Protein AF-A0AA38M7T1-F1 (afdb_monomer_lite)

Secondary structure (DSSP, 8-state):
-PPPPGGG------S----GGGG-------TT----HHHHHHHHHHTTGGGS---B---HHHHHHHTTB--TTSSS--SSB---HHHHHHTT-----TT-TT--PPBPBHHHHHHHHHHHHHTTT-TTSGGGGTTB-S--SS---TT-BHHHHB---HHHHHHHHHHHHIIIIIHHHH-HHHHHHHHHHTT---B-BTBSB--HHHHHHHHHTGGGGGGS--SS-HHHHHHHHHHHHHHHHHHHHHSSSSBPPTTHHHHHHHHHHHHHTT-----HHHHHHHHTHHHHHHHTTTB-GGGG-THHHHHHHHHHHHHHTTT--S-TTSTTHHHHHHHHHHHHHHTT-

Structure (mmCIF, N/CA/C/O backbone):
data_AF-A0AA38M7T1-F1
#
_entry.id   AF-A0AA38M7T1-F1
#
loop_
_atom_site.group_PDB
_atom_site.id
_atom_site.type_symbol
_atom_site.label_atom_id
_atom_site.label_alt_id
_atom_site.label_comp_id
_atom_site.label_asym_id
_atom_site.label_entity_id
_atom_site.label_seq_id
_atom_site.pdbx_PDB_ins_code
_atom_site.Cartn_x
_atom_site.Cartn_y
_atom_site.Cartn_z
_atom_site.occupancy
_atom_site.B_iso_or_equiv
_atom_site.auth_seq_id
_atom_site.auth_comp_id
_atom_site.auth_asym_id
_atom_site.auth_atom_id
_atom_site.pdbx_PDB_model_num
ATOM 1 N N . MET A 1 1 ? 20.892 -45.002 -8.079 1.00 33.97 1 MET A N 1
ATOM 2 C CA . MET A 1 1 ? 20.458 -43.626 -8.412 1.00 33.97 1 MET A CA 1
ATOM 3 C C . MET A 1 1 ? 21.694 -42.725 -8.387 1.00 33.97 1 MET A C 1
ATOM 5 O O . MET A 1 1 ? 22.317 -42.612 -7.337 1.00 33.97 1 MET A O 1
ATOM 9 N N . LYS A 1 2 ? 22.153 -42.220 -9.543 1.00 25.48 2 LYS A N 1
ATOM 10 C CA . LYS A 1 2 ? 23.378 -41.397 -9.665 1.00 25.48 2 LYS A CA 1
ATOM 11 C C . LYS A 1 2 ? 23.170 -40.044 -8.962 1.00 25.48 2 LYS A C 1
ATOM 13 O O . LYS A 1 2 ? 22.171 -39.384 -9.218 1.00 25.48 2 LYS A O 1
ATOM 18 N N . ARG A 1 3 ? 24.106 -39.635 -8.095 1.00 29.66 3 ARG A N 1
ATOM 19 C CA . ARG A 1 3 ? 24.184 -38.269 -7.537 1.00 29.66 3 ARG A CA 1
ATOM 20 C C . ARG A 1 3 ? 24.532 -37.285 -8.662 1.00 29.66 3 ARG A C 1
ATOM 22 O O . ARG A 1 3 ? 25.563 -37.481 -9.304 1.00 29.66 3 ARG A O 1
ATOM 29 N N . CYS A 1 4 ? 23.725 -36.239 -8.857 1.00 29.00 4 CYS A N 1
ATOM 30 C CA . CYS A 1 4 ? 24.105 -35.083 -9.679 1.00 29.00 4 CYS A CA 1
ATOM 31 C C . CYS A 1 4 ? 25.385 -34.444 -9.129 1.00 29.00 4 CYS A C 1
ATOM 33 O O . CYS A 1 4 ? 25.550 -34.299 -7.912 1.00 29.00 4 CYS A O 1
ATOM 35 N N . LYS A 1 5 ? 26.308 -34.096 -10.028 1.00 29.67 5 LYS A N 1
ATOM 36 C CA . LYS A 1 5 ? 27.545 -33.387 -9.683 1.00 29.67 5 LYS A CA 1
ATOM 37 C C . LYS A 1 5 ? 27.244 -31.890 -9.579 1.00 29.67 5 LYS A C 1
ATOM 39 O O . LYS A 1 5 ? 26.451 -31.360 -10.344 1.00 29.67 5 LYS A O 1
ATOM 44 N N . TYR A 1 6 ? 27.925 -31.196 -8.664 1.00 35.62 6 TYR A N 1
ATOM 45 C CA . TYR A 1 6 ? 27.793 -29.748 -8.414 1.00 35.62 6 TYR A CA 1
ATOM 46 C C . TYR A 1 6 ? 28.009 -28.847 -9.650 1.00 35.62 6 TYR A C 1
ATOM 48 O O . TYR A 1 6 ? 27.700 -27.662 -9.596 1.00 35.62 6 TYR A O 1
ATOM 56 N N . SER A 1 7 ? 28.509 -29.397 -10.759 1.00 31.62 7 SER A N 1
ATOM 57 C CA . SER A 1 7 ? 28.655 -28.734 -12.058 1.00 31.62 7 SER A CA 1
ATOM 58 C C . SER A 1 7 ? 27.351 -28.599 -12.863 1.00 31.62 7 SER A C 1
ATOM 60 O O . SER A 1 7 ? 27.390 -28.012 -13.936 1.00 31.62 7 SER A O 1
ATOM 62 N N . GLU A 1 8 ? 26.219 -29.137 -12.390 1.00 31.88 8 GLU A N 1
ATOM 63 C CA . GLU A 1 8 ? 24.972 -29.259 -13.178 1.00 31.88 8 GLU A CA 1
ATOM 64 C C . GLU A 1 8 ? 23.805 -28.353 -12.721 1.00 31.88 8 GLU A C 1
ATOM 66 O O . GLU A 1 8 ? 22.713 -28.462 -13.264 1.00 31.88 8 GLU A O 1
ATOM 71 N N . GLY A 1 9 ? 24.025 -27.409 -11.794 1.00 31.47 9 GLY A N 1
ATOM 72 C CA . GLY A 1 9 ? 23.025 -26.390 -11.423 1.00 31.47 9 GLY A CA 1
ATOM 73 C C . GLY A 1 9 ? 21.824 -26.894 -10.598 1.00 31.47 9 GLY A C 1
ATOM 74 O O . GLY A 1 9 ? 21.539 -28.084 -10.554 1.00 31.47 9 GLY A O 1
ATOM 75 N N . GLY A 1 10 ? 21.156 -25.958 -9.904 1.00 32.53 10 GLY A N 1
ATOM 76 C CA . GLY A 1 10 ? 19.822 -26.103 -9.293 1.00 32.53 10 GLY A CA 1
ATOM 77 C C . GLY A 1 10 ? 19.638 -27.213 -8.247 1.00 32.53 10 GLY A C 1
ATOM 78 O O . GLY A 1 10 ? 19.440 -28.376 -8.587 1.00 32.53 10 GLY A O 1
ATOM 79 N N . ARG A 1 11 ? 19.596 -26.874 -6.950 1.00 39.12 11 ARG A N 1
ATOM 80 C CA . ARG A 1 11 ? 19.127 -27.816 -5.918 1.00 39.12 11 ARG A CA 1
ATOM 81 C C . ARG A 1 11 ? 17.601 -27.752 -5.846 1.00 39.12 11 ARG A C 1
ATOM 83 O O . ARG A 1 11 ? 17.090 -27.005 -5.025 1.00 39.12 11 ARG A O 1
ATOM 90 N N . ALA A 1 12 ? 16.913 -28.597 -6.616 1.00 39.97 12 ALA A N 1
ATOM 91 C CA . ALA A 1 12 ? 15.469 -28.788 -6.470 1.00 39.97 12 ALA A CA 1
ATOM 92 C C . ALA A 1 12 ? 15.124 -29.052 -4.993 1.00 39.97 12 ALA A C 1
ATOM 94 O O . ALA A 1 12 ? 15.539 -30.061 -4.403 1.00 39.97 12 ALA A O 1
ATOM 95 N N . GLY A 1 13 ? 14.426 -28.099 -4.378 1.00 43.53 13 GLY A N 1
ATOM 96 C CA . GLY A 1 13 ? 13.981 -28.188 -2.992 1.00 43.53 13 GLY A CA 1
ATOM 97 C C . GLY A 1 13 ? 13.093 -29.414 -2.747 1.00 43.53 13 GLY A C 1
ATOM 98 O O . GLY A 1 13 ? 12.511 -29.997 -3.662 1.00 43.53 13 GLY A O 1
ATOM 99 N N . LYS A 1 14 ? 12.984 -29.835 -1.479 1.00 45.00 14 LYS A N 1
ATOM 100 C CA . LYS A 1 14 ? 12.067 -30.910 -1.056 1.00 45.00 14 LYS A CA 1
ATOM 101 C C . LYS A 1 14 ? 10.656 -30.626 -1.591 1.00 45.00 14 LYS A C 1
ATOM 103 O O . LYS A 1 14 ? 10.164 -29.522 -1.385 1.00 45.00 14 LYS A O 1
ATOM 108 N N . GLN A 1 15 ? 10.013 -31.633 -2.194 1.00 44.69 15 GLN A N 1
ATOM 109 C CA . GLN A 1 15 ? 8.594 -31.626 -2.584 1.00 44.69 15 GLN A CA 1
ATOM 110 C C . GLN A 1 15 ? 7.737 -31.010 -1.465 1.00 44.69 15 GLN A C 1
ATOM 112 O O . GLN A 1 15 ? 7.474 -31.641 -0.443 1.00 44.69 15 GLN A O 1
ATOM 117 N N . GLY A 1 16 ? 7.348 -29.751 -1.629 1.00 44.56 16 GLY A N 1
ATOM 118 C CA . GLY A 1 16 ? 6.673 -28.959 -0.611 1.00 44.56 16 GLY A CA 1
ATOM 119 C C . GLY A 1 16 ? 5.809 -27.902 -1.279 1.00 44.56 16 GLY A C 1
ATOM 120 O O . GLY A 1 16 ? 6.109 -27.460 -2.385 1.00 44.56 16 GLY A O 1
ATOM 121 N N . LYS A 1 17 ? 4.690 -27.546 -0.636 1.00 41.84 17 LYS A N 1
ATOM 122 C CA . LYS A 1 17 ? 3.728 -26.551 -1.131 1.00 41.84 17 LYS A CA 1
ATOM 123 C C . LYS A 1 17 ? 4.456 -25.268 -1.546 1.00 41.84 17 LYS A C 1
ATOM 125 O O . LYS A 1 17 ? 4.836 -24.483 -0.683 1.00 41.84 17 LYS A O 1
ATOM 130 N N . LEU A 1 18 ? 4.575 -25.042 -2.854 1.00 50.19 18 LEU A N 1
ATOM 131 C CA . LEU A 1 18 ? 5.095 -23.808 -3.438 1.00 50.19 18 LEU A CA 1
ATOM 132 C C . LEU A 1 18 ? 4.254 -22.633 -2.912 1.00 50.19 18 LEU A C 1
ATOM 134 O O . LEU A 1 18 ? 3.155 -22.404 -3.418 1.00 50.19 18 LEU A O 1
ATOM 138 N N . SER A 1 19 ? 4.719 -21.915 -1.894 1.00 52.84 19 SER A N 1
ATOM 139 C CA . SER A 1 19 ? 4.027 -20.755 -1.317 1.00 52.84 19 SER A CA 1
ATOM 140 C C . SER A 1 19 ? 5.036 -19.719 -0.817 1.00 52.84 19 SER A C 1
ATOM 142 O O . SER A 1 19 ? 6.123 -20.067 -0.355 1.00 52.84 19 SER A O 1
ATOM 144 N N . GLY A 1 20 ? 4.692 -18.433 -0.940 1.00 60.12 20 GLY A N 1
ATOM 145 C CA . GLY A 1 20 ? 5.534 -17.323 -0.484 1.00 60.12 20 GLY A CA 1
ATOM 146 C C . GLY A 1 20 ? 6.891 -17.247 -1.195 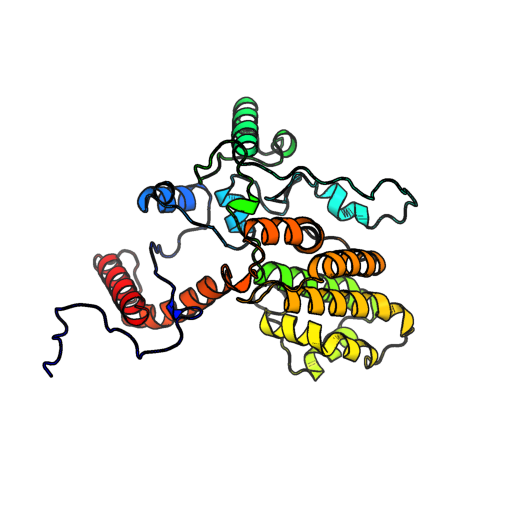1.00 60.12 20 GLY A C 1
ATOM 147 O O . GLY A 1 20 ? 6.957 -17.244 -2.422 1.00 60.12 20 GLY A O 1
ATOM 148 N N . VAL A 1 21 ? 7.976 -17.185 -0.413 1.00 57.41 21 VAL A N 1
ATOM 149 C CA . VAL A 1 21 ? 9.358 -16.986 -0.905 1.00 57.41 21 VAL A CA 1
ATOM 150 C C . VAL A 1 21 ? 9.823 -18.114 -1.830 1.00 57.41 21 VAL A C 1
ATOM 152 O O . VAL A 1 21 ? 10.596 -17.874 -2.749 1.00 57.41 21 VAL A O 1
ATOM 155 N N . GLN A 1 22 ? 9.265 -19.319 -1.676 1.00 59.69 22 GLN A N 1
ATOM 156 C CA . GLN A 1 22 ? 9.550 -20.502 -2.505 1.00 59.69 22 GLN A CA 1
ATOM 157 C C . GLN A 1 22 ? 9.039 -20.401 -3.955 1.00 59.69 22 GLN A C 1
ATOM 159 O O . GLN A 1 22 ? 9.046 -21.390 -4.676 1.00 59.69 22 GLN A O 1
ATOM 164 N N . ARG A 1 23 ? 8.546 -19.230 -4.379 1.00 66.69 23 ARG A N 1
ATOM 165 C CA . ARG A 1 23 ? 8.199 -18.910 -5.773 1.00 66.69 23 ARG A CA 1
ATOM 166 C C . ARG A 1 23 ? 8.871 -17.629 -6.281 1.00 66.69 23 ARG A C 1
ATOM 168 O O . ARG A 1 23 ? 8.506 -17.136 -7.344 1.00 66.69 23 ARG A O 1
ATOM 175 N N . VAL A 1 24 ? 9.790 -17.043 -5.513 1.00 76.25 24 VAL A N 1
ATOM 176 C CA . VAL A 1 24 ? 10.410 -15.763 -5.864 1.00 76.25 24 VAL A CA 1
ATOM 177 C C . VAL A 1 24 ? 11.697 -16.014 -6.637 1.00 76.25 24 VAL A C 1
ATOM 179 O O . VAL A 1 24 ? 12.610 -16.675 -6.151 1.00 76.25 24 VAL A O 1
ATOM 182 N N . LEU A 1 25 ? 11.778 -15.428 -7.829 1.00 83.62 25 LEU A N 1
ATOM 183 C CA . LEU A 1 25 ? 12.996 -15.365 -8.628 1.00 83.62 25 LEU A CA 1
ATOM 184 C C . LEU A 1 25 ? 13.502 -13.929 -8.663 1.00 83.62 25 LEU A C 1
ATOM 186 O O . LEU A 1 25 ? 12.739 -12.994 -8.907 1.00 83.62 25 LEU A O 1
ATOM 190 N N . ILE A 1 26 ? 14.801 -13.757 -8.432 1.00 88.00 26 ILE A N 1
ATOM 191 C CA . ILE A 1 26 ? 15.447 -12.452 -8.554 1.00 88.00 26 ILE A CA 1
ATOM 192 C C . ILE A 1 26 ? 15.808 -12.251 -10.025 1.00 88.00 26 ILE A C 1
ATOM 194 O O . ILE A 1 26 ? 16.727 -12.887 -10.533 1.00 88.00 26 ILE A O 1
ATOM 198 N N . LEU A 1 27 ? 15.086 -11.359 -10.705 1.00 87.06 27 LEU A N 1
ATOM 199 C CA . LEU A 1 27 ? 15.371 -10.997 -12.100 1.00 87.06 27 LEU A CA 1
ATOM 200 C C . LEU A 1 27 ? 16.498 -9.965 -12.214 1.00 87.06 27 LEU A C 1
ATOM 202 O O . LEU A 1 27 ? 17.260 -9.971 -13.176 1.00 87.06 27 LEU A O 1
ATOM 206 N N . CYS A 1 28 ? 16.597 -9.064 -11.237 1.00 88.38 28 CYS A N 1
ATOM 207 C CA . CYS A 1 28 ? 17.602 -8.014 -11.198 1.00 88.38 28 CYS A CA 1
ATOM 208 C C . CYS A 1 28 ? 17.874 -7.602 -9.751 1.00 88.38 28 CYS A C 1
ATOM 210 O O . CYS A 1 28 ? 16.968 -7.601 -8.916 1.00 88.38 28 CYS A O 1
ATOM 212 N N . ILE A 1 29 ? 19.121 -7.239 -9.464 1.00 88.25 29 ILE A N 1
ATOM 213 C CA . ILE A 1 29 ? 19.535 -6.678 -8.184 1.00 88.25 29 ILE A CA 1
ATOM 214 C C . ILE A 1 29 ? 20.669 -5.685 -8.409 1.00 88.25 29 ILE A C 1
ATOM 216 O O . ILE A 1 29 ? 21.617 -5.975 -9.138 1.00 88.25 29 ILE A O 1
ATOM 220 N N . VAL A 1 30 ? 20.579 -4.524 -7.761 1.00 86.69 30 VAL A N 1
ATOM 221 C CA . VAL A 1 30 ? 21.652 -3.526 -7.753 1.00 86.69 30 VAL A CA 1
ATOM 222 C C . VAL A 1 30 ? 21.824 -2.995 -6.331 1.00 86.69 30 VAL A C 1
ATOM 224 O O . VAL A 1 30 ? 20.833 -2.583 -5.723 1.00 86.69 30 VAL A O 1
ATOM 227 N N . PRO A 1 31 ? 23.042 -3.034 -5.767 1.00 82.12 31 PRO A N 1
ATOM 228 C CA . PRO A 1 31 ? 23.294 -2.539 -4.420 1.00 82.12 31 PRO A CA 1
ATOM 229 C C . PRO A 1 31 ? 23.310 -1.010 -4.386 1.00 82.12 31 PRO A C 1
ATOM 231 O O . PRO A 1 31 ? 23.762 -0.367 -5.330 1.00 82.12 31 PRO A O 1
ATOM 234 N N . ASP A 1 32 ? 22.858 -0.441 -3.269 1.00 81.69 32 ASP A N 1
ATOM 235 C CA . ASP A 1 32 ? 23.093 0.959 -2.887 1.00 81.69 32 ASP A CA 1
ATOM 236 C C . ASP A 1 32 ? 22.642 2.021 -3.913 1.00 81.69 32 ASP A C 1
ATOM 238 O O . ASP A 1 32 ? 23.108 3.161 -3.906 1.00 81.69 32 ASP A O 1
ATOM 242 N N . ILE A 1 33 ? 21.676 1.677 -4.771 1.00 86.81 33 ILE A N 1
ATOM 243 C CA . ILE A 1 33 ? 21.046 2.607 -5.708 1.00 86.81 33 ILE A CA 1
ATOM 244 C C . ILE A 1 33 ? 19.753 3.164 -5.117 1.00 86.81 33 ILE A C 1
ATOM 246 O O . ILE A 1 33 ? 18.896 2.449 -4.600 1.00 86.81 33 ILE A O 1
ATOM 250 N N . LYS A 1 34 ? 19.589 4.483 -5.236 1.00 90.25 34 LYS A N 1
ATOM 251 C CA . LYS A 1 34 ? 18.365 5.174 -4.836 1.00 90.25 34 LYS A CA 1
ATOM 252 C C . LYS A 1 34 ? 17.188 4.734 -5.707 1.00 90.25 34 LYS A C 1
ATOM 254 O O . LYS A 1 34 ? 17.258 4.811 -6.930 1.00 90.25 34 LYS A O 1
ATOM 259 N N . GLU A 1 35 ? 16.064 4.422 -5.075 1.00 91.94 35 GLU A N 1
ATOM 260 C CA . GLU A 1 35 ? 14.778 4.256 -5.759 1.00 91.94 35 GLU A CA 1
ATOM 261 C C . GLU A 1 35 ? 14.319 5.594 -6.366 1.00 91.94 35 GLU A C 1
ATOM 263 O O . GLU A 1 35 ? 13.838 6.493 -5.664 1.00 91.94 35 GLU A O 1
ATOM 268 N N . SER A 1 36 ? 14.505 5.736 -7.676 1.00 95.44 36 SER A N 1
ATOM 269 C CA . SER A 1 36 ? 14.084 6.877 -8.490 1.00 95.44 36 SER A CA 1
ATOM 270 C C . SER A 1 36 ? 13.446 6.381 -9.786 1.00 95.44 36 SER A C 1
ATOM 272 O O . SER A 1 36 ? 13.630 5.226 -10.167 1.00 95.44 36 SER A O 1
ATOM 274 N N . TYR A 1 37 ? 12.710 7.262 -10.467 1.00 97.06 37 TYR A N 1
ATOM 275 C CA . TYR A 1 37 ? 12.117 6.952 -11.767 1.00 97.06 37 TYR A CA 1
ATOM 276 C C . TYR A 1 37 ? 13.179 6.491 -12.774 1.00 97.06 37 TYR A C 1
ATOM 278 O O . TYR A 1 37 ? 13.037 5.418 -13.349 1.00 97.06 37 TYR A O 1
ATOM 286 N N . ASP A 1 38 ? 14.267 7.254 -12.924 1.00 96.94 38 ASP A N 1
ATOM 287 C CA . ASP A 1 38 ? 15.313 6.966 -13.912 1.00 96.94 38 ASP A CA 1
ATOM 288 C C . ASP A 1 38 ? 16.000 5.622 -13.644 1.00 96.94 38 ASP A C 1
ATOM 290 O O . ASP A 1 38 ? 16.216 4.839 -14.567 1.00 96.94 38 ASP A O 1
ATOM 294 N N . ASN A 1 39 ? 16.278 5.316 -12.372 1.00 96.06 39 ASN A N 1
ATOM 295 C CA . ASN A 1 39 ? 16.911 4.055 -11.995 1.00 96.06 39 ASN A CA 1
ATOM 296 C C . ASN A 1 39 ? 15.963 2.873 -12.213 1.00 96.06 39 ASN A C 1
ATOM 298 O O . ASN A 1 39 ? 16.367 1.877 -12.803 1.00 96.06 39 ASN A O 1
ATOM 302 N N . LEU A 1 40 ? 14.697 2.978 -11.793 1.00 95.69 40 LEU A N 1
ATOM 303 C CA . LEU A 1 40 ? 13.710 1.920 -12.031 1.00 95.69 40 LEU A CA 1
ATOM 304 C C . LEU A 1 40 ? 13.487 1.693 -13.528 1.00 95.69 40 LEU A C 1
ATOM 306 O O . LEU A 1 40 ? 13.446 0.545 -13.962 1.00 95.69 40 LEU A O 1
ATOM 310 N N . LYS A 1 41 ? 13.405 2.772 -14.316 1.00 96.94 41 LYS A N 1
ATOM 311 C CA . LYS A 1 41 ? 13.264 2.689 -15.770 1.00 96.94 41 LYS A CA 1
ATOM 312 C C . LYS A 1 41 ? 14.452 1.966 -16.391 1.00 96.94 41 LYS A C 1
ATOM 314 O O . LYS A 1 41 ? 14.241 1.020 -17.138 1.00 96.94 41 LYS A O 1
ATOM 319 N N . LEU A 1 42 ? 15.676 2.349 -16.032 1.00 95.94 42 LEU A N 1
ATOM 320 C CA . LEU A 1 42 ? 16.880 1.686 -16.526 1.00 95.94 42 LEU A CA 1
ATOM 321 C C . LEU A 1 42 ? 16.872 0.182 -16.209 1.00 95.94 42 LEU A C 1
ATOM 323 O O . LEU A 1 42 ? 17.131 -0.628 -17.094 1.00 95.94 42 LEU A O 1
ATOM 327 N N . LEU A 1 43 ? 16.538 -0.208 -14.974 1.00 94.38 43 LEU A N 1
ATOM 328 C CA . LEU A 1 43 ? 16.489 -1.624 -14.592 1.00 94.38 43 LEU A CA 1
ATOM 329 C C . LEU A 1 43 ? 15.409 -2.397 -15.355 1.00 94.38 43 LEU A C 1
ATOM 331 O O . LEU A 1 43 ? 15.661 -3.513 -15.807 1.00 94.38 43 LEU A O 1
ATOM 335 N N . PHE A 1 44 ? 14.224 -1.811 -15.517 1.00 95.06 44 PHE A N 1
ATOM 336 C CA . PHE A 1 44 ? 13.104 -2.434 -16.222 1.00 95.06 44 PHE A CA 1
ATOM 337 C C . PHE A 1 44 ? 13.328 -2.536 -17.733 1.00 95.06 44 PHE A C 1
ATOM 339 O O . PHE A 1 44 ? 12.957 -3.550 -18.330 1.00 95.06 44 PHE A O 1
ATOM 346 N N . ASP A 1 45 ? 14.003 -1.553 -18.330 1.00 95.12 45 ASP A N 1
ATOM 347 C CA . ASP A 1 45 ? 14.433 -1.591 -19.728 1.00 95.12 45 ASP A CA 1
ATOM 348 C C . ASP A 1 45 ? 15.492 -2.692 -19.943 1.00 95.12 45 ASP A C 1
ATOM 350 O O . ASP A 1 45 ? 15.392 -3.467 -20.896 1.00 95.12 45 ASP A O 1
ATOM 354 N N . LEU A 1 46 ? 16.469 -2.823 -19.031 1.00 94.25 46 LEU A N 1
ATOM 355 C CA . LEU A 1 46 ? 17.526 -3.843 -19.107 1.00 94.25 46 LEU A CA 1
ATOM 356 C C . LEU A 1 46 ? 16.980 -5.274 -19.033 1.00 94.25 46 LEU A C 1
ATOM 358 O O . LEU A 1 46 ? 17.423 -6.134 -19.794 1.00 94.25 46 LEU A O 1
ATOM 362 N N . ILE A 1 47 ? 16.005 -5.535 -18.154 1.00 93.25 47 ILE A N 1
ATOM 363 C CA . ILE A 1 47 ? 15.334 -6.848 -18.080 1.00 93.25 47 ILE A CA 1
ATOM 364 C C . ILE A 1 47 ? 14.245 -7.026 -19.145 1.00 93.25 47 ILE A C 1
ATOM 366 O O . ILE A 1 47 ? 13.644 -8.094 -19.224 1.00 93.25 47 ILE A O 1
ATOM 370 N N . GLN A 1 48 ? 13.976 -5.991 -19.949 1.00 94.88 48 GLN A N 1
ATOM 371 C CA . GLN A 1 48 ? 12.944 -5.973 -20.984 1.00 94.88 48 GLN A CA 1
ATOM 372 C C . GLN A 1 48 ? 11.559 -6.358 -20.442 1.00 94.88 48 GLN A C 1
ATOM 374 O O . GLN A 1 48 ? 10.836 -7.139 -21.062 1.00 94.88 48 GLN A O 1
ATOM 379 N N . ILE A 1 49 ? 11.177 -5.808 -19.281 1.00 93.75 49 ILE A N 1
ATOM 380 C CA . ILE A 1 49 ? 9.967 -6.232 -18.556 1.00 93.75 49 ILE A CA 1
ATOM 381 C C . ILE A 1 49 ? 8.687 -6.075 -19.393 1.00 93.75 49 ILE A C 1
ATOM 383 O O . ILE A 1 49 ? 7.781 -6.896 -19.295 1.00 93.75 49 ILE A O 1
ATOM 387 N N . ASN A 1 50 ? 8.637 -5.071 -20.276 1.00 95.12 50 ASN A N 1
ATOM 388 C CA . ASN A 1 50 ? 7.495 -4.806 -21.158 1.00 95.12 50 ASN A CA 1
ATOM 389 C C . ASN A 1 50 ? 7.291 -5.885 -22.242 1.00 95.12 50 ASN A C 1
ATOM 391 O O . ASN A 1 50 ? 6.265 -5.892 -22.912 1.00 95.12 50 ASN A O 1
ATOM 395 N N . LYS A 1 51 ? 8.231 -6.828 -22.415 1.00 95.06 51 LYS A N 1
ATOM 396 C CA . LYS A 1 51 ? 8.082 -7.963 -23.345 1.00 95.06 51 LYS A CA 1
ATOM 397 C C . LYS A 1 51 ? 7.344 -9.159 -22.750 1.00 95.06 51 LYS A C 1
ATOM 399 O O . LYS A 1 51 ? 7.082 -10.122 -23.468 1.00 95.06 51 LYS A O 1
ATOM 404 N N . ILE A 1 52 ? 7.036 -9.132 -21.455 1.00 91.81 52 ILE A N 1
ATOM 405 C CA . ILE A 1 52 ? 6.306 -10.202 -20.776 1.00 91.81 52 ILE A CA 1
ATOM 406 C C . ILE A 1 52 ? 5.003 -9.669 -20.185 1.00 91.81 52 ILE A C 1
ATOM 408 O O . ILE A 1 52 ? 4.899 -8.503 -19.814 1.00 91.81 52 ILE A O 1
ATOM 412 N N . SER A 1 53 ? 3.996 -10.536 -20.077 1.00 91.69 53 SER A N 1
ATOM 413 C CA . SER A 1 53 ? 2.756 -10.205 -19.373 1.00 91.69 53 SER A CA 1
ATOM 414 C C . SER A 1 53 ? 2.920 -10.477 -17.881 1.00 91.69 53 SER A C 1
ATOM 416 O O . SER A 1 53 ? 3.336 -11.562 -17.477 1.00 91.69 53 SER A O 1
ATOM 418 N N . PHE A 1 54 ? 2.608 -9.480 -17.057 1.00 92.31 54 PHE A N 1
ATOM 419 C CA . PHE A 1 54 ? 2.726 -9.560 -15.604 1.00 92.31 54 PHE A CA 1
ATOM 420 C C . PHE A 1 54 ? 1.789 -8.568 -14.919 1.00 92.31 54 PHE A C 1
ATOM 422 O O . PHE A 1 54 ? 1.375 -7.564 -15.506 1.00 92.31 54 PHE A O 1
ATOM 429 N N . ARG A 1 55 ? 1.520 -8.834 -13.640 1.00 93.00 55 ARG A N 1
ATOM 430 C CA . ARG A 1 55 ? 0.948 -7.875 -12.692 1.00 93.00 55 ARG A CA 1
ATOM 431 C C . ARG A 1 55 ? 2.062 -7.368 -11.784 1.00 93.00 55 ARG A C 1
ATOM 433 O O . ARG A 1 55 ? 2.956 -8.129 -11.419 1.00 93.00 55 ARG A O 1
ATOM 440 N N . PHE A 1 56 ? 2.012 -6.090 -11.443 1.00 95.19 56 PHE A N 1
ATOM 441 C CA . PHE A 1 56 ? 3.008 -5.432 -10.611 1.00 95.19 56 PHE A CA 1
ATOM 442 C C . PHE A 1 56 ? 2.446 -5.184 -9.215 1.00 95.19 56 PHE A C 1
ATOM 444 O O . PHE A 1 56 ? 1.333 -4.688 -9.088 1.00 95.19 56 PHE A O 1
ATOM 451 N N . VAL A 1 57 ? 3.214 -5.482 -8.173 1.00 93.56 57 VAL A N 1
ATOM 452 C CA . VAL A 1 57 ? 2.892 -5.083 -6.801 1.00 93.56 57 VAL A CA 1
ATOM 453 C C . VAL A 1 57 ? 4.155 -4.550 -6.142 1.00 93.56 57 VAL A C 1
ATOM 455 O O . VAL A 1 57 ? 5.224 -5.153 -6.234 1.00 93.56 57 VAL A O 1
ATOM 458 N N . ALA A 1 58 ? 4.037 -3.395 -5.502 1.00 93.75 58 ALA A N 1
ATOM 459 C CA . ALA A 1 58 ? 5.087 -2.780 -4.708 1.00 93.75 58 ALA A CA 1
ATOM 460 C C . ALA A 1 58 ? 4.449 -1.792 -3.730 1.00 93.75 58 ALA A C 1
ATOM 462 O O . ALA A 1 58 ? 3.256 -1.497 -3.824 1.00 93.75 58 ALA A O 1
ATOM 463 N N . ASP A 1 59 ? 5.238 -1.226 -2.819 1.00 92.69 59 ASP A N 1
ATOM 464 C CA . ASP A 1 59 ? 4.747 -0.126 -1.995 1.00 92.69 59 ASP A CA 1
ATOM 465 C C . ASP A 1 59 ? 4.257 1.071 -2.847 1.00 92.69 59 ASP A C 1
ATOM 467 O O . ASP A 1 59 ? 4.493 1.177 -4.059 1.00 92.69 59 ASP A O 1
ATOM 471 N N . LEU A 1 60 ? 3.553 2.010 -2.209 1.00 94.94 60 LEU A N 1
ATOM 472 C CA . LEU A 1 60 ? 2.976 3.159 -2.913 1.00 94.94 60 LEU A CA 1
ATOM 473 C C . LEU A 1 60 ? 4.027 4.089 -3.525 1.00 94.94 60 LEU A C 1
ATOM 475 O O . LEU A 1 60 ? 3.744 4.726 -4.534 1.00 94.94 60 LEU A O 1
ATOM 479 N N . LYS A 1 61 ? 5.228 4.187 -2.947 1.00 95.19 61 LYS A N 1
ATOM 480 C CA . LYS A 1 61 ? 6.282 5.046 -3.493 1.00 95.19 61 LYS A CA 1
ATOM 481 C C . LYS A 1 61 ? 6.748 4.487 -4.832 1.00 95.19 61 LYS A C 1
ATOM 483 O O . LYS A 1 61 ? 6.786 5.232 -5.809 1.00 95.19 61 LYS A O 1
ATOM 488 N N . VAL A 1 62 ? 7.064 3.196 -4.890 1.00 95.81 62 VAL A N 1
ATOM 489 C CA . VAL A 1 62 ? 7.470 2.535 -6.135 1.00 95.81 62 VAL A CA 1
ATOM 490 C C . VAL A 1 62 ? 6.318 2.536 -7.138 1.00 95.81 62 VAL A C 1
ATOM 492 O O . VAL A 1 62 ? 6.536 2.864 -8.300 1.00 95.81 62 VAL A O 1
ATOM 495 N N . THR A 1 63 ? 5.084 2.281 -6.692 1.00 96.94 63 THR A N 1
ATOM 496 C CA . THR A 1 63 ? 3.887 2.342 -7.551 1.00 96.94 63 THR A CA 1
ATOM 497 C C . THR A 1 63 ? 3.701 3.724 -8.188 1.00 96.94 63 THR A C 1
ATOM 499 O O . THR A 1 63 ? 3.408 3.818 -9.377 1.00 96.94 63 THR A O 1
ATOM 502 N N . LEU A 1 64 ? 3.911 4.815 -7.446 1.00 97.44 64 LEU A N 1
ATOM 503 C CA . LEU A 1 64 ? 3.853 6.170 -8.005 1.00 97.44 64 LEU A CA 1
ATOM 504 C C . LEU A 1 64 ? 4.983 6.417 -9.012 1.00 97.44 64 LEU A C 1
ATOM 506 O O . LEU A 1 64 ? 4.729 6.956 -10.087 1.00 97.44 64 LEU A O 1
ATOM 510 N N . LEU A 1 65 ? 6.209 5.978 -8.696 1.00 97.69 65 LEU A N 1
ATOM 511 C CA . LEU A 1 65 ? 7.360 6.128 -9.588 1.00 97.69 65 LEU A CA 1
ATOM 512 C C . LEU A 1 65 ? 7.142 5.408 -10.922 1.00 97.69 65 LEU A C 1
ATOM 514 O O . LEU A 1 65 ? 7.291 6.039 -11.962 1.00 97.69 65 LEU A O 1
ATOM 518 N N . VAL A 1 66 ? 6.752 4.130 -10.920 1.00 97.44 66 VAL A N 1
ATOM 519 C CA . VAL A 1 66 ? 6.592 3.357 -12.169 1.00 97.44 66 VAL A CA 1
ATOM 520 C C . VAL A 1 66 ? 5.468 3.881 -13.063 1.00 97.44 66 VAL A C 1
ATOM 522 O O . VAL A 1 66 ? 5.506 3.678 -14.273 1.00 97.44 66 VAL A O 1
ATOM 525 N N . ASN A 1 67 ? 4.500 4.597 -12.488 1.00 97.00 67 ASN A N 1
ATOM 526 C CA . ASN A 1 67 ? 3.416 5.244 -13.227 1.00 97.00 67 ASN A CA 1
ATOM 527 C C . ASN A 1 67 ? 3.691 6.729 -13.539 1.00 97.00 67 ASN A C 1
ATOM 529 O O . ASN A 1 67 ? 2.843 7.406 -14.109 1.00 97.00 67 ASN A O 1
ATOM 533 N N . GLY A 1 68 ? 4.879 7.240 -13.197 1.00 96.56 68 GLY A N 1
ATOM 534 C CA . GLY A 1 68 ? 5.325 8.586 -13.560 1.00 96.56 68 GLY A CA 1
ATOM 535 C C . GLY A 1 68 ? 4.749 9.726 -12.713 1.00 96.56 68 GLY A C 1
ATOM 536 O O . GLY A 1 68 ? 4.872 10.898 -13.085 1.00 96.56 68 GLY A O 1
ATOM 537 N N . PHE A 1 69 ? 4.156 9.414 -11.562 1.00 96.19 69 PHE A N 1
ATOM 538 C CA . PHE A 1 69 ? 3.546 10.387 -10.658 1.00 96.19 69 PHE A CA 1
ATOM 539 C C . PHE A 1 69 ? 4.550 10.982 -9.654 1.00 96.19 69 PHE A C 1
ATOM 541 O O . PHE A 1 69 ? 5.618 10.428 -9.376 1.00 96.19 69 PHE A O 1
ATOM 548 N N . GLN A 1 70 ? 4.201 12.135 -9.078 1.00 95.31 70 GLN A N 1
ATOM 549 C CA . GLN A 1 70 ? 4.886 12.704 -7.916 1.00 95.31 70 GLN A CA 1
ATOM 550 C C . GLN A 1 70 ? 4.638 11.863 -6.650 1.00 95.31 70 GLN A C 1
ATOM 552 O O . GLN A 1 70 ? 3.916 10.871 -6.644 1.00 95.31 70 GLN A O 1
ATOM 557 N N . THR A 1 71 ? 5.259 12.267 -5.543 1.00 94.25 71 THR A N 1
ATOM 558 C CA . THR A 1 71 ? 5.154 11.591 -4.246 1.00 94.25 71 THR A CA 1
ATOM 559 C C . THR A 1 71 ? 3.720 11.561 -3.706 1.00 94.25 71 THR A C 1
ATOM 561 O O . THR A 1 71 ? 2.873 12.373 -4.078 1.00 94.25 71 THR A O 1
ATOM 564 N N . ALA A 1 72 ? 3.472 10.692 -2.722 1.00 93.25 72 ALA A N 1
ATOM 565 C CA . ALA A 1 72 ? 2.184 10.577 -2.026 1.00 93.25 72 ALA A CA 1
ATOM 566 C C . ALA A 1 72 ? 1.766 11.840 -1.234 1.00 93.25 72 ALA A C 1
ATOM 568 O O . ALA A 1 72 ? 0.684 11.883 -0.658 1.00 93.25 72 ALA A O 1
ATOM 569 N N . SER A 1 73 ? 2.626 12.861 -1.177 1.00 92.31 73 SER A N 1
ATOM 570 C CA . SER A 1 73 ? 2.347 14.183 -0.602 1.00 92.31 73 SER A CA 1
ATOM 571 C C . SER A 1 73 ? 1.915 15.227 -1.640 1.00 92.31 73 SER A C 1
ATOM 573 O O . SER A 1 73 ? 1.683 16.381 -1.281 1.00 92.31 73 SER A O 1
ATOM 575 N N . SER A 1 74 ? 1.853 14.852 -2.919 1.00 94.38 74 SER A N 1
ATOM 576 C CA . SER A 1 74 ? 1.444 15.729 -4.015 1.00 94.38 74 SER A CA 1
ATOM 577 C C . SER A 1 74 ? -0.057 16.041 -3.988 1.00 94.38 74 SER A C 1
ATOM 579 O O . SER A 1 74 ? -0.813 15.482 -3.194 1.00 94.38 74 SER A O 1
ATOM 581 N N . THR A 1 75 ? -0.501 16.973 -4.839 1.00 94.88 75 THR A N 1
ATOM 582 C CA . THR A 1 75 ? -1.910 17.388 -4.888 1.00 94.88 75 THR A CA 1
ATOM 583 C C . THR A 1 75 ? -2.832 16.241 -5.278 1.00 94.88 75 THR A C 1
ATOM 585 O O . THR A 1 75 ? -3.901 16.149 -4.687 1.00 94.88 75 THR A O 1
ATOM 588 N N . TYR A 1 76 ? -2.414 15.373 -6.203 1.00 95.44 76 TYR A N 1
ATOM 589 C CA . TYR A 1 76 ? -3.163 14.194 -6.643 1.00 95.44 76 TYR A CA 1
ATOM 590 C C . TYR A 1 76 ? -2.340 12.931 -6.357 1.00 95.44 76 TYR A C 1
ATOM 592 O O . TYR A 1 76 ? -1.562 12.496 -7.203 1.00 95.44 76 TYR A O 1
ATOM 600 N N . PRO A 1 77 ? -2.431 12.371 -5.138 1.00 95.06 77 PRO A N 1
ATOM 601 C CA . PRO A 1 77 ? -1.474 11.377 -4.662 1.00 95.06 77 PRO A CA 1
ATOM 602 C C . PRO A 1 77 ? -1.893 9.928 -4.943 1.00 95.06 77 PRO A C 1
ATOM 604 O O . PRO A 1 77 ? -1.128 9.014 -4.640 1.00 95.06 77 PRO A O 1
ATOM 607 N N . CYS A 1 78 ? -3.114 9.687 -5.434 1.00 96.38 78 CYS A N 1
ATOM 608 C CA . CYS A 1 78 ? -3.595 8.335 -5.695 1.00 96.38 78 CYS A CA 1
ATOM 609 C C . CYS A 1 78 ? -3.136 7.860 -7.078 1.00 96.38 78 CYS A C 1
ATOM 611 O O . CYS A 1 78 ? -3.430 8.526 -8.064 1.00 96.38 78 CYS A O 1
ATOM 613 N N . PRO A 1 79 ? -2.471 6.696 -7.190 1.00 95.56 79 PRO A N 1
ATOM 614 C CA . PRO A 1 79 ? -2.088 6.170 -8.498 1.00 95.56 79 PRO A CA 1
ATOM 615 C C . PRO A 1 79 ? -3.290 5.634 -9.291 1.00 95.56 79 PRO A C 1
ATOM 617 O O . PRO A 1 79 ? -3.204 5.489 -10.506 1.00 95.56 79 PRO A O 1
ATOM 620 N N . TYR A 1 80 ? -4.402 5.328 -8.617 1.00 96.69 80 TYR A N 1
ATOM 621 C CA . TYR A 1 80 ? -5.547 4.634 -9.209 1.00 96.69 80 TYR A CA 1
ATOM 622 C C . TYR A 1 80 ? -6.679 5.564 -9.638 1.00 96.69 80 TYR A C 1
ATOM 624 O O . TYR A 1 80 ? -7.547 5.126 -10.383 1.00 96.69 80 TYR A O 1
ATOM 632 N N . CYS A 1 81 ? -6.692 6.820 -9.186 1.00 95.50 81 CYS A N 1
ATOM 633 C CA . CYS A 1 81 ? -7.721 7.795 -9.543 1.00 95.50 81 CYS A CA 1
ATOM 634 C C . CYS A 1 81 ? -7.242 9.237 -9.318 1.00 95.50 81 CYS A C 1
ATOM 636 O O . CYS A 1 81 ? -6.149 9.475 -8.810 1.00 95.50 81 CYS A O 1
ATOM 638 N N . TYR A 1 82 ? -8.101 10.210 -9.620 1.00 93.00 82 TYR A N 1
ATOM 639 C CA . TYR A 1 82 ? -7.777 11.640 -9.569 1.00 93.00 82 TYR A CA 1
ATOM 640 C C . TYR A 1 82 ? -8.221 12.358 -8.286 1.00 93.00 82 TYR A C 1
ATOM 642 O O . TYR A 1 82 ? -8.623 13.520 -8.330 1.00 93.00 82 TYR A O 1
ATOM 650 N N . VAL A 1 83 ? -8.178 11.688 -7.130 1.00 92.56 83 VAL A N 1
ATOM 651 C CA . VAL A 1 83 ? -8.511 12.333 -5.848 1.00 92.56 83 VAL A CA 1
ATOM 652 C C . VAL A 1 83 ? -7.483 13.376 -5.465 1.00 92.56 83 VAL A C 1
ATOM 654 O O . VAL A 1 83 ? -6.281 13.125 -5.545 1.00 92.56 83 VAL A O 1
ATOM 657 N N . SER A 1 84 ? -7.948 14.548 -5.030 1.00 92.62 84 SER A N 1
ATOM 658 C CA . SER A 1 84 ? -7.049 15.559 -4.498 1.00 92.62 84 SER A CA 1
ATOM 659 C C . SER A 1 84 ? -6.791 15.337 -3.003 1.00 92.62 84 SER A C 1
ATOM 661 O O . SER A 1 84 ? -7.661 14.891 -2.254 1.00 92.62 84 SER A O 1
ATOM 663 N N . MET A 1 85 ? -5.607 15.720 -2.521 1.00 90.50 85 MET A N 1
ATOM 664 C CA . MET A 1 85 ? -5.292 15.736 -1.086 1.00 90.50 85 MET A CA 1
ATOM 665 C C . MET A 1 85 ? -6.244 16.625 -0.281 1.00 90.50 85 MET A C 1
ATOM 667 O O . MET A 1 85 ? -6.448 16.383 0.910 1.00 90.50 85 MET A O 1
ATOM 671 N N . LYS A 1 86 ? -6.812 17.663 -0.908 1.00 89.44 86 LYS A N 1
ATOM 672 C CA . LYS A 1 86 ? -7.830 18.507 -0.280 1.00 89.44 86 LYS A CA 1
ATOM 673 C C . LYS A 1 86 ? -9.093 17.690 -0.022 1.00 89.44 86 LYS A C 1
ATOM 675 O O . LYS A 1 86 ? -9.588 17.713 1.101 1.00 89.44 86 LYS A O 1
ATOM 680 N N . ASP A 1 87 ? -9.546 16.929 -1.014 1.00 86.50 87 ASP A N 1
ATOM 681 C CA . ASP A 1 87 ? -10.770 16.134 -0.911 1.00 86.50 87 ASP A CA 1
ATOM 682 C C . ASP A 1 87 ? -10.625 15.040 0.147 1.00 86.50 87 ASP A C 1
ATOM 684 O O . ASP A 1 87 ? -11.477 14.947 1.030 1.00 86.50 87 ASP A O 1
ATOM 688 N N . LEU A 1 88 ? -9.491 14.322 0.148 1.00 85.50 88 LEU A N 1
ATOM 689 C CA . LEU A 1 88 ? -9.154 13.320 1.172 1.00 85.50 88 LEU A CA 1
ATOM 690 C C . LEU A 1 88 ? -9.235 13.888 2.596 1.00 85.50 88 LEU A C 1
ATOM 692 O O . LEU A 1 88 ? -9.802 13.277 3.499 1.00 85.50 88 LEU A O 1
ATOM 696 N N . ARG A 1 89 ? -8.706 15.097 2.804 1.00 79.81 89 ARG A N 1
ATOM 697 C CA . ARG A 1 89 ? -8.738 15.760 4.117 1.00 79.81 89 ARG A CA 1
ATOM 698 C C . ARG A 1 89 ? -10.118 16.323 4.464 1.00 79.81 89 ARG A C 1
ATOM 700 O O . ARG A 1 89 ? -10.459 16.391 5.642 1.00 79.81 89 ARG A O 1
ATOM 707 N N . SER A 1 90 ? -10.896 16.728 3.460 1.00 71.38 90 SER A N 1
ATOM 708 C CA . SER A 1 90 ? -12.191 17.397 3.631 1.00 71.38 90 SER A CA 1
ATOM 709 C C . SER A 1 90 ? -13.373 16.458 3.867 1.00 71.38 90 SER A C 1
ATOM 711 O O . SER A 1 90 ? -14.385 16.921 4.389 1.00 71.38 90 SER A O 1
ATOM 713 N N . GLN A 1 91 ? -13.253 15.155 3.574 1.00 60.69 91 GLN A N 1
ATOM 714 C CA . GLN A 1 91 ? -14.315 14.167 3.847 1.00 60.69 91 GLN A CA 1
ATOM 715 C C . GLN A 1 91 ? -14.677 14.024 5.346 1.00 60.69 91 GLN A C 1
ATOM 717 O O . GLN A 1 91 ? -15.611 13.300 5.678 1.00 60.69 91 GLN A O 1
ATOM 722 N N . ASN A 1 92 ? -13.994 14.751 6.242 1.00 51.88 92 ASN A N 1
ATOM 723 C CA . ASN A 1 92 ? -14.285 14.843 7.681 1.00 51.88 92 ASN A CA 1
ATOM 724 C C . ASN A 1 92 ? -15.112 16.078 8.068 1.00 51.88 92 ASN A C 1
ATOM 726 O O . ASN A 1 92 ? -15.438 16.258 9.239 1.00 51.88 92 ASN A O 1
ATOM 730 N N . SER A 1 93 ? -15.418 16.962 7.115 1.00 42.34 93 SER A N 1
ATOM 731 C CA . SER A 1 93 ? -16.245 18.139 7.380 1.00 42.34 93 SER A CA 1
ATOM 732 C C . SER A 1 93 ? -17.685 17.665 7.557 1.00 42.34 93 SER A C 1
ATOM 734 O O . SER A 1 93 ? -18.292 17.155 6.620 1.00 42.34 93 SER A O 1
ATOM 736 N N . THR A 1 94 ? -18.245 17.858 8.747 1.00 41.34 94 THR A N 1
ATOM 737 C CA . THR A 1 94 ? -19.641 17.606 9.157 1.00 41.34 94 THR A CA 1
ATOM 738 C C . THR A 1 94 ? -20.693 18.415 8.381 1.00 41.34 94 THR A C 1
ATOM 740 O O . THR A 1 94 ? -21.822 18.594 8.838 1.00 41.34 94 THR A O 1
ATOM 743 N N . SER A 1 95 ? -20.370 18.911 7.188 1.00 35.25 95 SER A N 1
ATOM 744 C CA . SER A 1 95 ? -21.351 19.471 6.275 1.00 35.25 95 SER A CA 1
ATOM 745 C C . SER A 1 95 ? -22.294 18.356 5.830 1.00 35.25 95 SER A C 1
ATOM 747 O O . SER A 1 95 ? -21.878 17.411 5.164 1.00 35.25 95 SER A O 1
ATOM 749 N N . ASN A 1 96 ? -23.568 18.512 6.201 1.00 34.53 96 ASN A N 1
ATOM 750 C CA . ASN A 1 96 ? -24.770 17.782 5.775 1.00 34.53 96 ASN A CA 1
ATOM 751 C C . ASN A 1 96 ? -24.998 17.765 4.246 1.00 34.53 96 ASN A C 1
ATOM 753 O O . ASN A 1 96 ? -26.137 17.698 3.779 1.00 34.53 96 ASN A O 1
ATOM 757 N N . ASP A 1 97 ? -23.940 17.842 3.448 1.00 35.19 97 ASP A N 1
ATOM 758 C CA . ASP A 1 97 ? -24.028 17.829 2.007 1.00 35.19 97 ASP A CA 1
ATOM 759 C C . ASP A 1 97 ? -24.250 16.385 1.548 1.00 35.19 97 ASP A C 1
ATOM 761 O O . ASP A 1 97 ? -23.335 15.570 1.405 1.00 35.19 97 ASP A O 1
ATOM 765 N N . LYS A 1 98 ? -25.531 16.058 1.359 1.00 34.34 98 LYS A N 1
ATOM 766 C CA . LYS A 1 98 ? -26.066 14.784 0.854 1.00 34.34 98 LYS A CA 1
ATOM 767 C C . LYS A 1 98 ? -25.602 14.452 -0.581 1.00 34.34 98 LYS A C 1
ATOM 769 O O . LYS A 1 98 ? -26.176 13.569 -1.212 1.00 34.34 98 LYS A O 1
ATOM 774 N N . SER A 1 99 ? -24.573 15.129 -1.090 1.00 32.56 99 SER A N 1
ATOM 775 C CA . SER A 1 99 ? -24.044 15.031 -2.449 1.00 32.56 99 SER A CA 1
ATOM 776 C C . SER A 1 99 ? -22.756 14.199 -2.581 1.00 32.56 99 SER A C 1
ATOM 778 O O . SER A 1 99 ? -22.373 13.887 -3.703 1.00 32.56 99 SER A O 1
ATOM 780 N N . SER A 1 100 ? -22.102 13.755 -1.492 1.00 38.03 100 SER A N 1
ATOM 781 C CA . SER A 1 100 ? -20.869 12.931 -1.606 1.00 38.03 100 SER A CA 1
ATOM 782 C C . SER A 1 100 ? -21.107 11.423 -1.796 1.00 38.03 100 SER A C 1
ATOM 784 O O . SER A 1 100 ? -20.164 10.640 -1.946 1.00 38.03 100 SER A O 1
ATOM 786 N N . ASN A 1 101 ? -22.371 10.993 -1.838 1.00 36.25 101 ASN A N 1
ATOM 787 C CA . ASN A 1 101 ? -22.717 9.645 -2.270 1.00 36.25 101 ASN A CA 1
ATOM 788 C C . ASN A 1 101 ? -22.589 9.572 -3.800 1.00 36.25 101 ASN A C 1
ATOM 790 O O . ASN A 1 101 ? -23.435 10.106 -4.508 1.00 36.25 101 ASN A O 1
ATOM 794 N N . ASN A 1 102 ? -21.569 8.856 -4.286 1.00 38.72 102 ASN A N 1
ATOM 795 C CA . ASN A 1 102 ? -21.382 8.422 -5.683 1.00 38.72 102 ASN A CA 1
ATOM 796 C C . ASN A 1 102 ? -20.601 9.335 -6.638 1.00 38.72 102 ASN A C 1
ATOM 798 O O . ASN A 1 102 ? -20.864 9.300 -7.841 1.00 38.72 102 ASN A O 1
ATOM 802 N N . MET A 1 103 ? -19.562 10.048 -6.197 1.00 42.25 103 MET A N 1
ATOM 803 C CA . MET A 1 103 ? -18.527 10.407 -7.175 1.00 42.25 103 MET A CA 1
ATOM 804 C C . MET A 1 103 ? -17.664 9.165 -7.416 1.00 42.25 103 MET A C 1
ATOM 806 O O . MET A 1 103 ? -16.649 8.967 -6.753 1.00 42.25 103 MET A O 1
ATOM 810 N N . LYS A 1 104 ? -18.121 8.274 -8.309 1.00 50.72 104 LYS A N 1
ATOM 811 C CA . LYS A 1 104 ? -17.299 7.170 -8.814 1.00 50.72 104 LYS A CA 1
ATOM 812 C C . LYS A 1 104 ? -16.094 7.817 -9.477 1.00 50.72 104 LYS A C 1
ATOM 814 O O . LYS A 1 104 ? -16.205 8.404 -10.552 1.00 50.72 104 LYS A O 1
ATOM 819 N N . GLN A 1 105 ? -14.982 7.841 -8.760 1.00 66.62 105 GLN A N 1
ATOM 820 C CA . GLN A 1 105 ? -13.814 8.568 -9.205 1.00 66.62 105 GLN A CA 1
ATOM 821 C C . GLN A 1 105 ? -13.256 7.846 -10.423 1.00 66.62 105 GLN A C 1
ATOM 823 O O . GLN A 1 105 ? -13.058 6.633 -10.378 1.00 66.62 105 GLN A O 1
ATOM 828 N N . PHE A 1 106 ? -13.069 8.574 -11.525 1.00 83.12 106 PHE A N 1
ATOM 829 C CA . PHE A 1 106 ? -12.539 7.981 -12.746 1.00 83.12 106 PHE A CA 1
ATOM 830 C C . PHE A 1 106 ? -11.204 7.303 -12.441 1.00 83.12 106 PHE A C 1
ATOM 832 O O . PHE A 1 106 ? -10.315 7.916 -11.837 1.00 83.12 106 PHE A O 1
ATOM 839 N N . LEU A 1 107 ? -11.106 6.028 -12.819 1.00 90.62 107 LEU A N 1
ATOM 840 C CA . LEU A 1 107 ? -9.880 5.265 -12.665 1.00 90.62 107 LEU A CA 1
ATOM 841 C C . LEU A 1 107 ? -8.826 5.828 -13.612 1.00 90.62 107 LEU A C 1
ATOM 843 O O . LEU A 1 107 ? -9.104 6.063 -14.786 1.00 90.62 107 LEU A O 1
ATOM 847 N N . SER A 1 108 ? -7.614 6.004 -13.104 1.00 91.38 108 SER A N 1
ATOM 848 C CA . SER A 1 108 ? -6.481 6.432 -13.914 1.00 91.38 108 SER A CA 1
ATOM 849 C C . SER A 1 108 ? -6.116 5.347 -14.923 1.00 91.38 108 SER A C 1
ATOM 851 O O . SER A 1 108 ? -5.944 4.183 -14.545 1.00 91.38 108 SER A O 1
ATOM 853 N N . THR A 1 109 ? -5.942 5.723 -16.189 1.00 96.00 109 THR A N 1
ATOM 854 C CA . THR A 1 109 ? -5.423 4.834 -17.240 1.00 96.00 109 THR A CA 1
ATOM 855 C C . THR A 1 109 ? -3.989 5.182 -17.637 1.00 96.00 109 THR A C 1
ATOM 857 O O . THR A 1 109 ? -3.510 6.293 -17.387 1.00 96.00 109 THR A O 1
ATOM 860 N N . TYR A 1 110 ? -3.291 4.236 -18.273 1.00 95.81 110 TYR A N 1
ATOM 861 C CA . TYR A 1 110 ? -1.964 4.491 -18.851 1.00 95.81 110 TYR A CA 1
ATOM 862 C C . TYR A 1 110 ? -2.013 5.539 -19.966 1.00 95.81 110 TYR A C 1
ATOM 864 O O . TYR A 1 110 ? -1.117 6.376 -20.069 1.00 95.81 110 TYR A O 1
ATOM 872 N N . GLU A 1 111 ? -3.093 5.551 -20.748 1.00 95.44 111 GLU A N 1
ATOM 873 C CA . GLU A 1 111 ? -3.324 6.567 -21.773 1.00 95.44 111 GLU A CA 1
ATOM 874 C C . GLU A 1 111 ? -3.449 7.966 -21.158 1.00 95.44 111 GLU A C 1
ATOM 876 O O . GLU A 1 111 ? -2.797 8.909 -21.617 1.00 95.44 111 GLU A O 1
ATOM 881 N N . ASP A 1 112 ? -4.223 8.099 -20.077 1.00 93.88 112 ASP A N 1
ATOM 882 C CA . ASP A 1 112 ? -4.354 9.369 -19.367 1.00 93.88 112 ASP A CA 1
ATOM 883 C C . ASP A 1 112 ? -3.017 9.818 -18.775 1.00 93.88 112 ASP A C 1
ATOM 885 O O . ASP A 1 112 ? -2.656 10.986 -18.904 1.00 93.88 112 ASP A O 1
ATOM 889 N N . ALA A 1 113 ? -2.253 8.908 -18.164 1.00 94.81 113 ALA A N 1
ATOM 890 C CA . ALA A 1 113 ? -0.938 9.224 -17.613 1.00 94.81 113 ALA A CA 1
ATOM 891 C C . ALA A 1 113 ? 0.033 9.716 -18.704 1.00 94.81 113 ALA A C 1
ATOM 893 O O . ALA A 1 113 ? 0.682 10.751 -18.539 1.00 94.81 113 ALA A O 1
ATOM 894 N N . THR A 1 114 ? 0.072 9.062 -19.868 1.00 96.06 114 THR A N 1
ATOM 895 C CA . THR A 1 114 ? 0.858 9.539 -21.016 1.00 96.06 114 THR A CA 1
ATOM 896 C C . THR A 1 114 ? 0.367 10.898 -21.521 1.00 96.06 114 THR A C 1
ATOM 898 O O . THR A 1 114 ? 1.186 11.772 -21.823 1.00 96.06 114 THR A O 1
ATOM 901 N N . ARG A 1 115 ? -0.950 11.132 -21.587 1.00 95.69 115 ARG A N 1
ATOM 902 C CA . ARG A 1 115 ? -1.518 12.438 -21.964 1.00 95.69 115 ARG A CA 1
ATOM 903 C C . ARG A 1 115 ? -1.118 13.530 -20.970 1.00 95.69 115 ARG A C 1
ATOM 905 O O . ARG A 1 115 ? -0.661 14.594 -21.382 1.00 95.69 115 ARG A O 1
ATOM 912 N N . HIS A 1 116 ? -1.222 13.265 -19.672 1.00 96.00 116 HIS A N 1
ATOM 913 C CA . HIS A 1 116 ? -0.827 14.204 -18.623 1.00 96.00 116 HIS A CA 1
ATOM 914 C C . HIS A 1 116 ? 0.673 14.502 -18.657 1.00 96.00 116 HIS A C 1
ATOM 916 O O . HIS A 1 116 ? 1.066 15.653 -18.483 1.00 96.00 116 HIS A O 1
ATOM 922 N N . TYR A 1 117 ? 1.517 13.516 -18.966 1.00 96.75 117 TYR A N 1
ATOM 923 C CA . TYR A 1 117 ? 2.946 13.753 -19.156 1.00 96.75 117 TYR A CA 1
ATOM 924 C C . TYR A 1 117 ? 3.253 14.628 -20.383 1.00 96.75 117 TYR A C 1
ATOM 926 O O . TYR A 1 117 ? 4.114 15.508 -20.313 1.00 96.75 117 TYR A O 1
ATOM 934 N N . LYS A 1 118 ? 2.538 14.442 -21.501 1.00 96.56 118 LYS A N 1
ATOM 935 C CA . LYS A 1 118 ? 2.660 15.325 -22.677 1.00 96.56 118 LYS A CA 1
ATOM 936 C C . LYS A 1 118 ? 2.274 16.765 -22.331 1.00 96.56 118 LYS A C 1
ATOM 938 O O . LYS A 1 118 ? 3.019 17.686 -22.666 1.00 96.56 118 LYS A O 1
ATOM 943 N N . ASN A 1 119 ? 1.185 16.953 -21.586 1.00 95.75 119 ASN A N 1
ATOM 944 C CA . ASN A 1 119 ? 0.782 18.270 -21.089 1.00 95.75 119 ASN A CA 1
ATOM 945 C C . ASN A 1 119 ? 1.860 18.864 -20.169 1.00 95.75 119 ASN A C 1
ATOM 947 O O . ASN A 1 119 ? 2.256 20.012 -20.344 1.00 95.75 119 ASN A O 1
ATOM 951 N N . PHE A 1 120 ? 2.432 18.069 -19.264 1.00 96.50 120 PHE A N 1
ATOM 952 C CA . PHE A 1 120 ? 3.529 18.511 -18.401 1.00 96.50 120 PHE A CA 1
ATOM 953 C C . PHE A 1 120 ? 4.773 18.942 -19.196 1.00 96.50 120 PHE A C 1
ATOM 955 O O . PHE A 1 120 ? 5.424 19.926 -18.841 1.00 96.50 120 PHE A O 1
ATOM 962 N N . CYS A 1 121 ? 5.088 18.256 -20.300 1.00 95.69 121 CYS A N 1
ATOM 963 C CA . CYS A 1 121 ? 6.150 18.678 -21.216 1.00 95.69 121 CYS A CA 1
ATOM 964 C C . CYS A 1 121 ? 5.839 20.021 -21.891 1.00 95.69 121 CYS A C 1
ATOM 966 O O . CYS A 1 121 ? 6.751 20.831 -22.035 1.00 95.69 121 CYS A O 1
ATOM 968 N N . SER A 1 122 ? 4.578 20.272 -22.263 1.00 94.25 122 SER A N 1
ATOM 969 C CA . SER A 1 122 ? 4.156 21.565 -22.829 1.00 94.25 122 SER A CA 1
ATOM 970 C C . SER A 1 122 ? 4.203 22.715 -21.814 1.00 94.25 122 SER A C 1
ATOM 972 O O . SER A 1 122 ? 4.369 23.865 -22.198 1.00 94.25 122 SER A O 1
ATOM 974 N N . LEU A 1 123 ? 4.144 22.393 -20.519 1.00 92.50 123 LEU A N 1
ATOM 975 C CA . LEU A 1 123 ? 4.305 23.317 -19.391 1.00 92.50 123 LEU A CA 1
ATOM 976 C C . LEU A 1 123 ? 5.773 23.447 -18.935 1.00 92.50 123 LEU A C 1
ATOM 978 O O . LEU A 1 123 ? 6.052 23.651 -17.749 1.00 92.50 123 LEU A O 1
ATOM 982 N N . GLU A 1 124 ? 6.721 23.242 -19.853 1.00 92.12 124 GLU A N 1
ATOM 983 C CA . GLU A 1 124 ? 8.171 23.342 -19.617 1.00 92.12 124 GLU A CA 1
ATOM 984 C C . GLU A 1 124 ? 8.684 22.474 -18.451 1.00 92.12 124 GLU A C 1
ATOM 986 O O . GLU A 1 124 ? 9.723 22.746 -17.848 1.00 92.12 124 GLU A O 1
ATOM 991 N N . LYS A 1 125 ? 7.957 21.400 -18.106 1.00 90.62 125 LYS A N 1
ATOM 992 C CA . LYS A 1 125 ? 8.284 20.487 -16.999 1.00 90.62 125 LYS A CA 1
ATOM 993 C C . LYS A 1 125 ? 8.403 21.190 -15.636 1.00 90.62 125 LYS A C 1
ATOM 995 O O . LYS A 1 125 ? 9.152 20.754 -14.751 1.00 90.62 125 LYS A O 1
ATOM 1000 N N . ASN A 1 126 ? 7.636 22.259 -15.417 1.00 88.94 126 ASN A N 1
ATOM 1001 C CA . ASN A 1 126 ? 7.635 22.974 -14.145 1.00 88.94 126 ASN A CA 1
ATOM 1002 C C . ASN A 1 126 ? 6.878 22.192 -13.053 1.00 88.94 126 ASN A C 1
ATOM 1004 O O . ASN A 1 126 ? 5.651 22.204 -12.956 1.00 88.94 126 ASN A O 1
ATOM 1008 N N . LYS A 1 127 ? 7.626 21.540 -12.153 1.00 87.69 127 LYS A N 1
ATOM 1009 C CA . LYS A 1 127 ? 7.067 20.712 -11.065 1.00 87.69 127 LYS A CA 1
ATOM 1010 C C . LYS A 1 127 ? 6.113 21.453 -10.116 1.00 87.69 127 LYS A C 1
ATOM 1012 O O . LYS A 1 127 ? 5.325 20.784 -9.449 1.00 87.69 127 LYS A O 1
ATOM 1017 N N . LYS A 1 128 ? 6.157 22.792 -10.037 1.00 85.56 128 LYS A N 1
ATOM 1018 C CA . LYS A 1 128 ? 5.248 23.586 -9.182 1.00 85.56 128 LYS A CA 1
ATOM 1019 C C . LYS A 1 128 ? 3.809 23.599 -9.706 1.00 85.56 128 LYS A C 1
ATOM 1021 O O . LYS A 1 128 ? 2.880 23.724 -8.913 1.00 85.56 128 LYS A O 1
ATOM 1026 N N . ILE A 1 129 ? 3.634 23.438 -11.016 1.00 91.25 129 ILE A N 1
ATOM 1027 C CA . ILE A 1 129 ? 2.327 23.412 -11.687 1.00 91.25 129 ILE A CA 1
ATOM 1028 C C . ILE A 1 129 ? 1.921 22.001 -12.131 1.00 91.25 129 ILE A C 1
ATOM 1030 O O . ILE A 1 129 ? 0.871 21.826 -12.730 1.00 91.25 129 ILE A O 1
ATOM 1034 N N . ALA A 1 130 ? 2.669 20.960 -11.737 1.00 92.44 130 ALA A N 1
ATOM 1035 C CA . ALA A 1 130 ? 2.343 19.561 -12.045 1.00 92.44 130 ALA A CA 1
ATOM 1036 C C . ALA A 1 130 ? 0.942 19.128 -11.567 1.00 92.44 130 ALA A C 1
ATOM 1038 O O . ALA A 1 130 ? 0.377 18.176 -12.100 1.00 92.44 130 ALA A O 1
ATOM 1039 N N . LYS A 1 131 ? 0.341 19.841 -10.604 1.00 93.94 131 LYS A N 1
ATOM 1040 C CA . LYS A 1 131 ? -1.066 19.663 -10.206 1.00 93.94 131 LYS A CA 1
ATOM 1041 C C . LYS A 1 131 ? -2.051 19.822 -11.377 1.00 93.94 131 LYS A C 1
ATOM 1043 O O . LYS A 1 131 ? -3.086 19.174 -11.369 1.00 93.94 131 LYS A O 1
ATOM 1048 N N . GLU A 1 132 ? -1.725 20.631 -12.385 1.00 93.38 132 GLU A N 1
ATOM 1049 C CA . GLU A 1 132 ? -2.531 20.817 -13.605 1.00 93.38 132 GLU A CA 1
ATOM 1050 C C . GLU A 1 132 ? -2.481 19.585 -14.521 1.00 93.38 132 GLU A C 1
ATOM 1052 O O . GLU A 1 132 ? -3.311 19.419 -15.407 1.00 93.38 132 GLU A O 1
ATOM 1057 N N . CYS A 1 133 ? -1.524 18.688 -14.280 1.00 95.50 133 CYS A N 1
ATOM 1058 C CA . CYS A 1 133 ? -1.346 17.410 -14.966 1.00 95.50 133 CYS A CA 1
ATOM 1059 C C . CYS A 1 133 ? -1.538 16.232 -13.997 1.00 95.50 133 CYS A C 1
ATOM 1061 O O . CYS A 1 133 ? -0.855 15.213 -14.108 1.00 95.50 133 CYS A O 1
ATOM 1063 N N . PHE A 1 134 ? -2.412 16.388 -12.994 1.00 95.44 134 PHE A N 1
ATOM 1064 C CA . PHE A 1 134 ? -2.696 15.367 -11.977 1.00 95.44 134 PHE A CA 1
ATOM 1065 C C . PHE A 1 134 ? -1.434 14.799 -11.317 1.00 95.44 134 PHE A C 1
ATOM 1067 O O . PHE A 1 134 ? -1.306 13.600 -11.094 1.00 95.44 134 PHE A O 1
ATOM 1074 N N . SER A 1 135 ? -0.466 15.677 -11.042 1.00 96.44 135 SER A N 1
ATOM 1075 C CA . SER A 1 135 ? 0.817 15.319 -10.433 1.00 96.44 135 SER A CA 1
ATOM 1076 C C . SER A 1 135 ? 1.653 14.321 -11.251 1.00 96.44 135 SER A C 1
ATOM 1078 O O . SER A 1 135 ? 2.566 13.697 -10.714 1.00 96.44 135 SER A O 1
ATOM 1080 N N . THR A 1 136 ? 1.413 14.216 -12.559 1.00 97.12 136 THR A N 1
ATOM 1081 C CA . THR A 1 136 ? 2.235 13.434 -13.493 1.00 97.12 136 THR A CA 1
ATOM 1082 C C . THR A 1 136 ? 3.457 14.244 -13.917 1.00 97.12 136 THR A C 1
ATOM 1084 O O . THR A 1 136 ? 3.328 15.389 -14.345 1.00 97.12 136 THR A O 1
ATOM 1087 N N . VAL A 1 137 ? 4.652 13.665 -13.790 1.00 97.19 137 VAL A N 1
ATOM 1088 C CA . VAL A 1 137 ? 5.929 14.338 -14.103 1.00 97.19 137 VAL A CA 1
ATOM 1089 C C . VAL A 1 137 ? 6.856 13.520 -14.996 1.00 97.19 137 VAL A C 1
ATOM 1091 O O . VAL A 1 137 ? 7.810 14.076 -15.536 1.00 97.19 137 VAL A O 1
ATOM 1094 N N . ASN A 1 138 ? 6.570 12.232 -15.177 1.00 97.56 138 ASN A N 1
ATOM 1095 C CA . ASN A 1 138 ? 7.249 11.348 -16.117 1.00 97.56 138 ASN A CA 1
ATOM 1096 C C . ASN A 1 138 ? 6.215 10.541 -16.910 1.00 97.56 138 ASN A C 1
ATOM 1098 O O . ASN A 1 138 ? 5.063 10.430 -16.495 1.00 97.56 138 ASN A O 1
ATOM 1102 N N . ASN A 1 139 ? 6.630 9.960 -18.034 1.00 96.69 139 ASN A N 1
ATOM 1103 C CA . ASN A 1 139 ? 5.820 8.945 -18.704 1.00 96.69 139 ASN A CA 1
ATOM 1104 C C . ASN A 1 139 ? 5.760 7.679 -17.823 1.00 96.69 139 ASN A C 1
ATOM 1106 O O . ASN A 1 139 ? 6.719 7.427 -17.093 1.00 96.69 139 ASN A O 1
ATOM 1110 N N . PRO A 1 140 ? 4.700 6.858 -17.874 1.00 97.06 140 PRO A N 1
ATOM 1111 C CA . PRO A 1 140 ? 4.730 5.544 -17.240 1.00 97.06 140 PRO A CA 1
ATOM 1112 C C . PRO A 1 140 ? 5.856 4.666 -17.804 1.00 97.06 140 PRO A C 1
ATOM 1114 O O . PRO A 1 140 ? 6.197 4.760 -18.985 1.00 97.06 140 PRO A O 1
ATOM 1117 N N . ILE A 1 141 ? 6.432 3.811 -16.956 1.00 97.50 141 ILE A N 1
ATOM 1118 C CA . ILE A 1 141 ? 7.476 2.854 -17.354 1.00 97.50 141 ILE A CA 1
ATOM 1119 C C . ILE A 1 141 ? 6.861 1.648 -18.076 1.00 97.50 141 ILE A C 1
ATOM 1121 O O . ILE A 1 141 ? 7.465 1.111 -19.004 1.00 97.50 141 ILE A O 1
ATOM 1125 N N . PHE A 1 142 ? 5.671 1.217 -17.649 1.00 96.38 142 PHE A N 1
ATOM 1126 C CA . PHE A 1 142 ? 4.980 0.085 -18.260 1.00 96.38 142 PHE A CA 1
ATOM 1127 C C . PHE A 1 142 ? 4.244 0.503 -19.532 1.00 96.38 142 PHE A C 1
ATOM 1129 O O . PHE A 1 142 ? 3.512 1.494 -19.544 1.00 96.38 142 PHE A O 1
ATOM 1136 N N . GLU A 1 143 ? 4.445 -0.275 -20.591 1.00 93.56 143 GLU A N 1
ATOM 1137 C CA . GLU A 1 143 ? 3.821 -0.081 -21.899 1.00 93.56 143 GLU A CA 1
ATOM 1138 C C . GLU A 1 143 ? 2.522 -0.887 -21.970 1.00 93.56 143 GLU A C 1
ATOM 1140 O O . GLU A 1 143 ? 2.519 -2.060 -22.334 1.00 93.56 143 GLU A O 1
ATOM 1145 N N . GLU A 1 144 ? 1.413 -0.260 -21.585 1.00 94.50 144 GLU A N 1
ATOM 1146 C CA . GLU A 1 144 ? 0.085 -0.880 -21.592 1.00 94.50 144 GLU A CA 1
ATOM 1147 C C . GLU A 1 144 ? -0.828 -0.246 -22.651 1.00 94.50 144 GLU A C 1
ATOM 1149 O O . GLU A 1 144 ? -0.653 0.907 -23.052 1.00 94.50 144 GLU A O 1
ATOM 1154 N N . GLY A 1 145 ? -1.820 -1.012 -23.113 1.00 88.19 145 GLY A N 1
ATOM 1155 C CA . GLY A 1 145 ? -2.748 -0.578 -24.159 1.00 88.19 145 GLY A CA 1
ATOM 1156 C C . GLY A 1 145 ? -3.712 0.529 -23.714 1.00 88.19 145 GLY A C 1
ATOM 1157 O O . GLY A 1 145 ? -3.990 0.691 -22.520 1.00 88.19 145 GLY A O 1
ATOM 1158 N N . ALA A 1 146 ? -4.271 1.247 -24.696 1.00 81.50 146 ALA A N 1
ATOM 1159 C CA . ALA A 1 146 ? -5.315 2.252 -24.485 1.00 81.50 146 ALA A CA 1
ATOM 1160 C C . ALA A 1 146 ? -6.494 1.656 -23.692 1.00 81.50 146 ALA A C 1
ATOM 1162 O O . ALA A 1 146 ? -6.964 0.557 -23.988 1.00 81.50 146 ALA A O 1
ATOM 1163 N N . GLY A 1 147 ? -6.930 2.356 -22.643 1.00 88.56 147 GLY A N 1
ATOM 1164 C CA . GLY A 1 147 ? -7.972 1.891 -21.720 1.00 88.56 147 GLY A CA 1
ATOM 1165 C C . GLY A 1 147 ? -7.511 0.981 -20.571 1.00 88.56 147 GLY A C 1
ATOM 1166 O O . GLY A 1 147 ? -8.306 0.725 -19.666 1.00 88.56 147 GLY A O 1
ATOM 1167 N N . THR A 1 148 ? -6.250 0.533 -20.536 1.00 95.06 148 THR A N 1
ATOM 1168 C CA . THR A 1 148 ? -5.737 -0.221 -19.379 1.00 95.06 148 THR A CA 1
ATOM 1169 C C . THR A 1 148 ? -5.628 0.706 -18.175 1.00 95.06 148 THR A C 1
ATOM 1171 O O . THR A 1 148 ? -4.921 1.719 -18.206 1.00 95.06 148 THR A O 1
ATOM 1174 N N . THR A 1 149 ? -6.327 0.366 -17.097 1.00 96.50 149 THR A N 1
ATOM 1175 C CA . THR A 1 149 ? -6.256 1.120 -15.844 1.00 96.50 149 THR A CA 1
ATOM 1176 C C . THR A 1 149 ? -4.959 0.812 -15.101 1.00 96.50 149 THR A C 1
ATOM 1178 O O . THR A 1 149 ? -4.450 -0.312 -15.133 1.00 96.50 149 THR A O 1
ATOM 1181 N N . VAL A 1 150 ? -4.446 1.786 -14.349 1.00 96.62 150 VAL A N 1
ATOM 1182 C CA . VAL A 1 150 ? -3.303 1.568 -13.450 1.00 96.62 150 VAL A CA 1
ATOM 1183 C C . VAL A 1 150 ? -3.619 0.456 -12.448 1.00 96.62 150 VAL A C 1
ATOM 1185 O O . VAL A 1 150 ? -2.746 -0.342 -12.139 1.00 96.62 150 VAL A O 1
ATOM 1188 N N . LEU A 1 151 ? -4.871 0.341 -11.993 1.00 95.88 151 LEU A N 1
ATOM 1189 C CA . LEU A 1 151 ? -5.301 -0.687 -11.040 1.00 95.88 151 LEU A CA 1
ATOM 1190 C C . LEU A 1 151 ? -5.306 -2.108 -11.632 1.00 95.88 151 LEU A C 1
ATOM 1192 O O . LEU A 1 151 ? -5.089 -3.079 -10.907 1.00 95.88 151 LEU A O 1
ATOM 1196 N N . GLN A 1 152 ? -5.510 -2.250 -12.947 1.00 95.00 152 GLN A N 1
ATOM 1197 C CA . GLN A 1 152 ? -5.305 -3.526 -13.633 1.00 95.00 152 GLN A CA 1
ATOM 1198 C C . GLN A 1 152 ? -3.824 -3.911 -13.618 1.00 95.00 152 GLN A C 1
ATOM 1200 O O . GLN A 1 152 ? -3.493 -5.050 -13.310 1.00 95.00 152 GLN A O 1
ATOM 1205 N N . LYS A 1 153 ? -2.898 -2.999 -13.911 1.00 96.12 153 LYS A N 1
ATOM 1206 C CA . LYS A 1 153 ? -1.474 -3.362 -13.968 1.00 96.12 153 LYS A CA 1
ATOM 1207 C C . LYS A 1 153 ? -0.822 -3.465 -12.588 1.00 96.12 153 LYS A C 1
ATOM 1209 O O . LYS A 1 153 ? -0.092 -4.422 -12.325 1.00 96.12 153 LYS A O 1
ATOM 1214 N N . CYS A 1 154 ? -1.072 -2.483 -11.729 1.00 96.81 154 CYS A N 1
ATOM 1215 C CA . CYS A 1 154 ? -0.483 -2.318 -10.406 1.00 96.81 154 CYS A CA 1
ATOM 1216 C C . CYS A 1 154 ? -1.486 -2.707 -9.314 1.00 96.81 154 CYS A C 1
ATOM 1218 O O . CYS A 1 154 ? -2.381 -1.937 -8.968 1.00 96.81 154 CYS A O 1
ATOM 1220 N N . VAL A 1 155 ? -1.306 -3.894 -8.744 1.00 95.75 155 VAL A N 1
ATOM 1221 C CA . VAL A 1 155 ? -2.143 -4.436 -7.672 1.00 95.75 155 VAL A CA 1
ATOM 1222 C C . VAL A 1 155 ? -1.940 -3.640 -6.380 1.00 95.75 155 VAL A C 1
ATOM 1224 O O . VAL A 1 155 ? -0.863 -3.098 -6.124 1.00 95.75 155 VAL A O 1
ATOM 1227 N N . ILE A 1 156 ? -2.995 -3.551 -5.568 1.00 96.06 156 ILE A N 1
ATOM 1228 C CA . ILE A 1 156 ? -2.968 -2.856 -4.280 1.00 96.06 156 ILE A CA 1
ATOM 1229 C C . ILE A 1 156 ? -2.008 -3.571 -3.307 1.00 96.06 156 ILE A C 1
ATOM 1231 O O . ILE A 1 156 ? -2.167 -4.772 -3.091 1.00 96.06 156 ILE A O 1
ATOM 1235 N N . PRO A 1 157 ? -1.066 -2.849 -2.664 1.00 94.88 157 PRO A N 1
ATOM 1236 C CA . PRO A 1 157 ? -0.140 -3.434 -1.694 1.00 94.88 157 PRO A CA 1
ATOM 1237 C C . PRO A 1 157 ? -0.819 -3.687 -0.340 1.00 94.88 157 PRO A C 1
ATOM 1239 O O . PRO A 1 157 ? -0.879 -2.804 0.527 1.00 94.88 157 PRO A O 1
ATOM 1242 N N . GLU A 1 158 ? -1.378 -4.886 -0.168 1.00 93.94 158 GLU A N 1
ATOM 1243 C CA . GLU A 1 158 ? -2.240 -5.264 0.960 1.00 93.94 158 GLU A CA 1
ATOM 1244 C C . GLU A 1 158 ? -1.580 -5.025 2.331 1.00 93.94 158 GLU A C 1
ATOM 1246 O O . GLU A 1 158 ? -2.220 -4.510 3.257 1.00 93.94 158 GLU A O 1
ATOM 1251 N N . LEU A 1 159 ? -0.280 -5.318 2.472 1.00 92.44 159 LEU A N 1
ATOM 1252 C CA . LEU A 1 159 ? 0.436 -5.150 3.736 1.00 92.44 159 LEU A CA 1
ATOM 1253 C C . LEU A 1 159 ? 0.548 -3.665 4.076 1.00 92.44 159 LEU A C 1
ATOM 1255 O O . LEU A 1 159 ? 0.321 -3.267 5.225 1.00 92.44 159 LEU A O 1
ATOM 1259 N N . HIS A 1 160 ? 0.868 -2.834 3.089 1.00 94.19 160 HIS A N 1
ATOM 1260 C CA . HIS A 1 160 ? 0.990 -1.398 3.296 1.00 94.19 160 HIS A CA 1
ATOM 1261 C C . HIS A 1 160 ? -0.358 -0.740 3.576 1.00 94.19 160 HIS A C 1
ATOM 1263 O O . HIS A 1 160 ? -0.384 0.199 4.381 1.00 94.19 160 HIS A O 1
ATOM 1269 N N . ILE A 1 161 ? -1.450 -1.228 2.974 1.00 96.81 161 ILE A N 1
ATOM 1270 C CA . ILE A 1 161 ? -2.819 -0.791 3.274 1.00 96.81 161 ILE A CA 1
ATOM 1271 C C . ILE A 1 161 ? -3.204 -1.154 4.711 1.00 96.81 161 ILE A C 1
ATOM 1273 O O . ILE A 1 161 ? -3.588 -0.262 5.470 1.00 96.81 161 ILE A O 1
ATOM 1277 N N . LEU A 1 162 ? -3.007 -2.412 5.126 1.00 96.94 162 LEU A N 1
ATOM 1278 C CA . LEU A 1 162 ? -3.250 -2.865 6.502 1.00 96.94 162 LEU A CA 1
ATOM 1279 C C . LEU A 1 162 ? -2.494 -2.002 7.519 1.00 96.94 162 LEU A C 1
ATOM 1281 O O . LEU A 1 162 ? -3.072 -1.507 8.489 1.00 96.94 162 LEU A O 1
ATOM 1285 N N . GLN A 1 163 ? -1.192 -1.809 7.296 1.00 95.75 163 GLN A N 1
ATOM 1286 C CA . GLN A 1 163 ? -0.363 -0.998 8.182 1.00 95.75 163 GLN A CA 1
ATOM 1287 C C . GLN A 1 163 ? -0.835 0.455 8.224 1.00 95.75 163 GLN A C 1
ATOM 1289 O O . GLN A 1 163 ? -0.891 1.033 9.306 1.00 95.75 163 GLN A O 1
ATOM 1294 N N . GLY A 1 164 ? -1.183 1.045 7.077 1.00 96.25 164 GLY A N 1
ATOM 1295 C CA . GLY A 1 164 ? -1.671 2.422 7.011 1.00 96.25 164 GLY A CA 1
ATOM 1296 C C . GLY A 1 164 ? -2.964 2.630 7.778 1.00 96.25 164 GLY A C 1
ATOM 1297 O O . GLY A 1 164 ? -3.055 3.570 8.561 1.00 96.25 164 GLY A O 1
ATOM 1298 N N . PHE A 1 165 ? -3.931 1.736 7.580 1.00 97.94 165 PHE A N 1
ATOM 1299 C CA . PHE A 1 165 ? -5.232 1.818 8.230 1.00 97.94 165 PHE A CA 1
ATOM 1300 C C . PHE A 1 165 ? -5.102 1.716 9.755 1.00 97.94 165 PHE A C 1
ATOM 1302 O O . PHE A 1 165 ? -5.518 2.623 10.474 1.00 97.94 165 PHE A O 1
ATOM 1309 N N . VAL A 1 166 ? -4.461 0.650 10.252 1.00 98.12 166 VAL A N 1
ATOM 1310 C CA . VAL A 1 166 ? -4.358 0.385 11.699 1.00 98.12 166 VAL A CA 1
ATOM 1311 C C . VAL A 1 166 ? -3.540 1.455 12.411 1.00 98.12 166 VAL A C 1
ATOM 1313 O O . VAL A 1 166 ? -3.981 1.975 13.433 1.00 98.12 166 VAL A O 1
ATOM 1316 N N . ASN A 1 167 ? -2.370 1.822 11.874 1.00 97.44 167 ASN A N 1
ATOM 1317 C CA . ASN A 1 167 ? -1.541 2.847 12.508 1.00 97.44 167 ASN A CA 1
ATOM 1318 C C . ASN A 1 167 ? -2.242 4.207 12.505 1.00 97.44 167 ASN A C 1
ATOM 1320 O O . ASN A 1 167 ? -2.204 4.903 13.515 1.00 97.44 167 ASN A O 1
ATOM 1324 N N . HIS A 1 168 ? -2.901 4.596 11.409 1.00 96.56 168 HIS A N 1
ATOM 1325 C CA . HIS A 1 168 ? -3.576 5.888 11.378 1.00 96.56 168 HIS A CA 1
ATOM 1326 C C . HIS A 1 168 ? -4.711 5.951 12.401 1.00 96.56 168 HIS A C 1
ATOM 1328 O O . HIS A 1 168 ? -4.763 6.900 13.179 1.00 96.56 168 HIS A O 1
ATOM 1334 N N . LEU A 1 169 ? -5.552 4.915 12.458 1.00 97.00 169 LEU A N 1
ATOM 1335 C CA . LEU A 1 169 ? -6.677 4.854 13.385 1.00 97.00 169 LEU A CA 1
ATOM 1336 C C . LEU A 1 169 ? -6.226 4.778 14.853 1.00 97.00 169 LEU A C 1
ATOM 1338 O O . LEU A 1 169 ? -6.836 5.400 15.719 1.00 97.00 169 LEU A O 1
ATOM 1342 N N . PHE A 1 170 ? -5.125 4.082 15.140 1.00 97.44 170 PHE A N 1
ATOM 1343 C CA . PHE A 1 170 ? -4.544 4.056 16.482 1.00 97.44 170 PHE A CA 1
ATOM 1344 C C . PHE A 1 170 ? -3.988 5.431 16.884 1.00 97.44 170 PHE A C 1
ATOM 1346 O O . PHE A 1 170 ? -4.398 5.994 17.896 1.00 97.44 170 PHE A O 1
ATOM 1353 N N . TRP A 1 171 ? -3.086 6.005 16.081 1.00 96.12 171 TRP A N 1
ATOM 1354 C CA . TRP A 1 171 ? -2.360 7.225 16.451 1.00 96.12 171 TRP A CA 1
ATOM 1355 C C . TRP A 1 171 ? -3.177 8.511 16.314 1.00 96.12 171 TRP A C 1
ATOM 1357 O O . TRP A 1 171 ? -2.912 9.465 17.034 1.00 96.12 171 TRP A O 1
ATOM 1367 N N . ASN A 1 172 ? -4.145 8.554 15.396 1.00 95.19 172 ASN A N 1
ATOM 1368 C CA . ASN A 1 172 ? -4.940 9.754 15.098 1.00 95.19 172 ASN A CA 1
ATOM 1369 C C . ASN A 1 172 ? -6.413 9.599 15.497 1.00 95.19 172 ASN A C 1
ATOM 1371 O O . ASN A 1 172 ? -7.150 10.576 15.458 1.00 95.19 172 ASN A O 1
ATOM 1375 N N . GLY A 1 173 ? -6.837 8.391 15.881 1.00 94.94 173 GLY A N 1
ATOM 1376 C CA . GLY A 1 173 ? -8.160 8.125 16.439 1.00 94.94 173 GLY A CA 1
ATOM 1377 C C . GLY A 1 173 ? -8.092 7.826 17.929 1.00 94.94 173 GLY A C 1
ATOM 1378 O O . GLY A 1 173 ? -8.548 8.623 18.737 1.00 94.94 173 GLY A O 1
ATOM 1379 N N . LEU A 1 174 ? -7.490 6.697 18.311 1.00 96.50 174 LEU A N 1
ATOM 1380 C CA . LEU A 1 174 ? -7.497 6.244 19.706 1.00 96.50 174 LEU A CA 1
ATOM 1381 C C . LEU A 1 174 ? -6.647 7.128 20.633 1.00 96.50 174 LEU A C 1
ATOM 1383 O O . LEU A 1 174 ? -7.131 7.559 21.675 1.00 96.50 174 LEU A O 1
ATOM 1387 N N . VAL A 1 175 ? -5.396 7.417 20.264 1.00 95.88 175 VAL A N 1
ATOM 1388 C CA . VAL A 1 175 ? -4.466 8.187 21.115 1.00 95.88 175 VAL A CA 1
ATOM 1389 C C . VAL A 1 175 ? -5.008 9.576 21.489 1.00 95.88 175 VAL A C 1
ATOM 1391 O O . VAL A 1 175 ? -4.945 9.910 22.671 1.00 95.88 175 VAL A O 1
ATOM 1394 N N . PRO A 1 176 ? -5.586 10.374 20.567 1.00 94.94 176 PRO A N 1
ATOM 1395 C CA . PRO A 1 176 ? -6.213 11.647 20.928 1.00 94.94 176 PRO A CA 1
ATOM 1396 C C . PRO A 1 176 ? -7.418 11.523 21.872 1.00 94.94 176 PRO A C 1
ATOM 1398 O O . PRO A 1 176 ? -7.724 12.476 22.583 1.00 94.94 176 PRO A O 1
ATOM 1401 N N . LEU A 1 177 ? -8.109 10.378 21.886 1.00 93.88 177 LEU A N 1
ATOM 1402 C CA . LEU A 1 177 ? -9.290 10.169 22.730 1.00 93.88 177 LEU A CA 1
ATOM 1403 C C . LEU A 1 177 ? -8.922 9.827 24.175 1.00 93.88 177 LEU A C 1
ATOM 1405 O O . LEU A 1 177 ? -9.491 10.404 25.100 1.00 93.88 177 LEU A O 1
ATOM 1409 N N . VAL A 1 178 ? -7.987 8.895 24.372 1.00 95.31 178 VAL A N 1
ATOM 1410 C CA . VAL A 1 178 ? -7.691 8.326 25.704 1.00 95.31 178 VAL A CA 1
ATOM 1411 C C . VAL A 1 178 ? -6.321 8.716 26.255 1.00 95.31 178 VAL A C 1
ATOM 1413 O O . VAL A 1 178 ? -5.993 8.378 27.387 1.00 95.31 178 VAL A O 1
ATOM 1416 N N . GLY A 1 179 ? -5.506 9.422 25.472 1.00 94.50 179 GLY A N 1
ATOM 1417 C CA . GLY A 1 179 ? -4.118 9.703 25.811 1.00 94.50 179 GLY A CA 1
ATOM 1418 C C . GLY A 1 179 ? -3.176 8.557 25.433 1.00 94.50 179 GLY A C 1
ATOM 1419 O O . GLY A 1 179 ? -3.552 7.392 25.293 1.00 94.50 179 GLY A O 1
ATOM 1420 N N . ARG A 1 180 ? -1.904 8.907 25.236 1.00 94.25 180 ARG A N 1
ATOM 1421 C CA . ARG A 1 180 ? -0.881 8.006 24.690 1.00 94.25 180 ARG A CA 1
ATOM 1422 C C . ARG A 1 180 ? -0.595 6.797 25.581 1.00 94.25 180 ARG A C 1
ATOM 1424 O O . ARG A 1 180 ? -0.515 5.687 25.066 1.00 94.25 180 ARG A O 1
ATOM 1431 N N . GLU A 1 181 ? -0.437 7.003 26.886 1.00 92.94 181 GLU A N 1
ATOM 1432 C CA . GLU A 1 181 ? -0.095 5.930 27.831 1.00 92.94 181 GLU A CA 1
ATOM 1433 C C . GLU A 1 181 ? -1.217 4.892 27.929 1.00 92.94 181 GLU A C 1
ATOM 1435 O O . GLU A 1 181 ? -0.980 3.697 27.745 1.00 92.94 181 GLU A O 1
ATOM 1440 N N . VAL A 1 182 ? -2.458 5.358 28.093 1.00 94.94 182 VAL A N 1
ATOM 1441 C CA . VAL A 1 182 ? -3.646 4.498 28.131 1.00 94.94 182 VAL A CA 1
ATOM 1442 C C . VAL A 1 182 ? -3.799 3.733 26.819 1.00 94.94 182 VAL A C 1
ATOM 1444 O O . VAL A 1 182 ? -3.943 2.510 26.841 1.00 94.94 182 VAL A O 1
ATOM 1447 N N . ALA A 1 183 ? -3.693 4.409 25.669 1.00 95.25 183 ALA A N 1
ATOM 1448 C CA . ALA A 1 183 ? -3.789 3.762 24.361 1.00 95.25 183 ALA A CA 1
ATOM 1449 C C . ALA A 1 183 ? -2.713 2.682 24.160 1.00 95.25 183 ALA A C 1
ATOM 1451 O O . ALA A 1 183 ? -3.009 1.622 23.611 1.00 95.25 183 ALA A O 1
ATOM 1452 N N . LEU A 1 184 ? -1.477 2.921 24.617 1.00 94.75 184 LEU A N 1
ATOM 1453 C CA . LEU A 1 184 ? -0.369 1.965 24.517 1.00 94.75 184 LEU A CA 1
ATOM 1454 C C . LEU A 1 184 ? -0.508 0.764 25.462 1.00 94.75 184 LEU A C 1
ATOM 1456 O O . LEU A 1 184 ? 0.035 -0.299 25.154 1.00 94.75 184 LEU A O 1
ATOM 1460 N N . SER A 1 185 ? -1.290 0.867 26.541 1.00 94.62 185 SER A N 1
ATOM 1461 C CA . SER A 1 185 ? -1.559 -0.273 27.430 1.00 94.62 185 SER A CA 1
ATOM 1462 C C . SER A 1 185 ? -2.239 -1.446 26.706 1.00 94.62 185 SER A C 1
ATOM 1464 O O . SER A 1 185 ? -2.063 -2.605 27.085 1.00 94.62 185 SER A O 1
ATOM 1466 N N . TRP A 1 186 ? -3.010 -1.177 25.646 1.00 95.56 186 TRP A N 1
ATOM 1467 C CA . TRP A 1 186 ? -3.668 -2.211 24.845 1.00 95.56 186 TRP A CA 1
ATOM 1468 C C . TRP A 1 186 ? -2.669 -3.080 24.055 1.00 95.56 186 TRP A C 1
ATOM 1470 O O . TRP A 1 186 ? -2.606 -4.283 24.324 1.00 95.56 186 TRP A O 1
ATOM 1480 N N . PRO A 1 187 ? -1.840 -2.540 23.135 1.00 95.75 187 PRO A N 1
ATOM 1481 C CA . PRO A 1 187 ? -0.820 -3.330 22.449 1.00 95.75 187 PRO A CA 1
ATOM 1482 C C . PRO A 1 187 ? 0.181 -3.967 23.425 1.00 95.75 187 PRO A C 1
ATOM 1484 O O . PRO A 1 187 ? 0.575 -5.114 23.211 1.00 95.75 187 PRO A O 1
ATOM 1487 N N . GLN A 1 188 ? 0.547 -3.288 24.518 1.00 93.88 188 GLN A N 1
ATOM 1488 C CA . GLN A 1 188 ? 1.461 -3.832 25.531 1.00 93.88 188 GLN A CA 1
ATOM 1489 C C . GLN A 1 188 ? 0.900 -5.074 26.233 1.00 93.88 188 GLN A C 1
ATOM 1491 O O . GLN A 1 188 ? 1.620 -6.061 26.371 1.00 93.88 188 GLN A O 1
ATOM 1496 N N . ARG A 1 189 ? -0.390 -5.085 26.602 1.00 93.62 189 ARG A N 1
ATOM 1497 C CA . ARG A 1 189 ? -1.063 -6.274 27.165 1.00 93.62 189 ARG A CA 1
ATOM 1498 C C . ARG A 1 189 ? -1.112 -7.448 26.190 1.00 93.62 189 ARG A C 1
ATOM 1500 O O . ARG A 1 189 ? -1.154 -8.602 26.604 1.00 93.62 189 ARG A O 1
ATOM 1507 N N . LEU A 1 190 ? -1.050 -7.166 24.891 1.00 93.69 190 LEU A N 1
ATOM 1508 C CA . LEU A 1 190 ? -0.903 -8.183 23.855 1.00 93.69 190 LEU A CA 1
ATOM 1509 C C . LEU A 1 190 ? 0.568 -8.584 23.627 1.00 93.69 190 LEU A C 1
ATOM 1511 O O . LEU A 1 190 ? 0.833 -9.457 22.807 1.00 93.69 190 LEU A O 1
ATOM 1515 N N . GLY A 1 191 ? 1.547 -7.991 24.309 1.00 92.75 191 GLY A N 1
ATOM 1516 C CA . GLY A 1 191 ? 2.970 -8.235 24.051 1.00 92.75 191 GLY A CA 1
ATOM 1517 C C . GLY A 1 191 ? 3.413 -7.744 22.668 1.00 92.75 191 GLY A C 1
ATOM 1518 O O . GLY A 1 191 ? 4.284 -8.345 22.040 1.00 92.75 191 GLY A O 1
ATOM 1519 N N . LEU A 1 192 ? 2.762 -6.701 22.147 1.00 91.94 192 LEU A N 1
ATOM 1520 C CA . LEU A 1 192 ? 3.097 -6.085 20.869 1.00 91.94 192 LEU A CA 1
ATOM 1521 C C . LEU A 1 192 ? 4.022 -4.891 21.088 1.00 91.94 192 LEU A C 1
ATOM 1523 O O . LEU A 1 192 ? 3.770 -4.039 21.936 1.00 91.94 192 LEU A O 1
ATOM 1527 N N . VAL A 1 193 ? 5.066 -4.816 20.268 1.00 83.38 193 VAL A N 1
ATOM 1528 C CA . VAL A 1 193 ? 6.038 -3.721 20.275 1.00 83.38 193 VAL A CA 1
ATOM 1529 C C . VAL A 1 193 ? 5.937 -2.909 18.989 1.00 83.38 193 VAL A C 1
ATOM 1531 O O . VAL A 1 193 ? 5.678 -3.449 17.908 1.00 83.38 193 VAL A O 1
ATOM 1534 N N . THR A 1 194 ? 6.141 -1.601 19.109 1.00 82.81 194 THR A N 1
ATOM 1535 C CA . THR A 1 194 ? 6.322 -0.707 17.966 1.00 82.81 194 THR A CA 1
ATOM 1536 C C . THR A 1 194 ? 7.765 -0.788 17.484 1.00 82.81 194 THR A C 1
ATOM 1538 O O . THR A 1 194 ? 8.682 -1.120 18.234 1.00 82.81 194 THR A O 1
ATOM 1541 N N . ASN A 1 195 ? 7.982 -0.501 16.205 1.00 73.44 195 ASN A N 1
ATOM 1542 C CA . ASN A 1 195 ? 9.327 -0.417 15.655 1.00 73.44 195 ASN A CA 1
ATOM 1543 C C . ASN A 1 195 ? 9.771 1.052 15.676 1.00 73.44 195 ASN A C 1
ATOM 1545 O O . ASN A 1 195 ? 9.062 1.884 15.128 1.00 73.44 195 ASN A O 1
ATOM 1549 N N . SER A 1 196 ? 10.911 1.383 16.284 1.00 60.38 196 SER A N 1
ATOM 1550 C CA . SER A 1 196 ? 11.340 2.780 16.496 1.00 60.38 196 SER A CA 1
ATOM 1551 C C . SER A 1 196 ? 12.092 3.410 15.313 1.00 60.38 196 SER A C 1
ATOM 1553 O O . SER A 1 196 ? 12.163 4.631 15.213 1.00 60.38 196 SER A O 1
ATOM 1555 N N . TYR A 1 197 ? 12.620 2.604 14.383 1.00 43.19 197 TYR A N 1
ATOM 1556 C CA . TYR A 1 197 ? 13.533 3.066 13.320 1.00 43.19 197 TYR A CA 1
ATOM 1557 C C . TYR A 1 197 ? 12.896 4.023 12.283 1.00 43.19 197 TYR A C 1
ATOM 1559 O O . TYR A 1 197 ? 13.615 4.669 11.529 1.00 43.19 197 TYR A O 1
ATOM 1567 N N . GLN A 1 198 ? 11.560 4.124 12.217 1.00 43.00 198 GLN A N 1
ATOM 1568 C CA . GLN A 1 198 ? 10.820 4.986 11.271 1.00 43.00 198 GLN A CA 1
ATOM 1569 C C . GLN A 1 198 ? 9.647 5.728 11.946 1.00 43.00 198 GLN A C 1
ATOM 1571 O O . GLN A 1 198 ? 8.628 6.005 11.314 1.00 43.00 198 GLN A O 1
ATOM 1576 N N . GLY A 1 199 ? 9.788 6.033 13.241 1.00 61.34 199 GLY A N 1
ATOM 1577 C CA . GLY A 1 199 ? 8.675 6.458 14.093 1.00 61.34 199 GLY A CA 1
ATOM 1578 C C . GLY A 1 199 ? 7.908 5.251 14.631 1.00 61.34 199 GLY A C 1
ATOM 1579 O O . GLY A 1 199 ? 7.955 4.177 14.041 1.00 61.34 199 GLY A O 1
ATOM 1580 N N . GLU A 1 200 ? 7.245 5.398 15.776 1.00 82.81 200 GLU A N 1
ATOM 1581 C CA . GLU A 1 200 ? 6.531 4.293 16.421 1.00 82.81 200 GLU A CA 1
ATOM 1582 C C . GLU A 1 200 ? 5.392 3.761 15.548 1.00 82.81 200 GLU A C 1
ATOM 1584 O O . GLU A 1 200 ? 4.302 4.325 15.489 1.00 82.81 200 GLU A O 1
ATOM 1589 N N . ILE A 1 201 ? 5.645 2.641 14.877 1.00 90.88 201 ILE A N 1
ATOM 1590 C CA . ILE A 1 201 ? 4.667 1.991 14.004 1.00 90.88 201 ILE A CA 1
ATOM 1591 C C . ILE A 1 201 ? 4.523 0.508 14.332 1.00 90.88 201 ILE A C 1
ATOM 1593 O O . ILE A 1 201 ? 5.492 -0.184 14.658 1.00 90.88 201 ILE A O 1
ATOM 1597 N N . PHE A 1 202 ? 3.303 0.000 14.187 1.00 93.56 202 PHE A N 1
ATOM 1598 C CA . PHE A 1 202 ? 3.009 -1.426 14.195 1.00 93.56 202 PHE A CA 1
ATOM 1599 C C . PHE A 1 202 ? 3.278 -2.022 12.809 1.00 93.56 202 PHE A C 1
ATOM 1601 O O . PHE A 1 202 ? 2.831 -1.488 11.790 1.00 93.56 202 PHE A O 1
ATOM 1608 N N . LYS A 1 203 ? 4.000 -3.150 12.769 1.00 91.69 203 LYS A N 1
ATOM 1609 C CA . LYS A 1 203 ? 4.215 -3.944 11.545 1.00 91.69 203 LYS A CA 1
ATOM 1610 C C . LYS A 1 203 ? 3.061 -4.916 11.292 1.00 91.69 203 LYS A C 1
ATOM 1612 O O . LYS A 1 203 ? 2.258 -5.169 12.184 1.00 91.69 203 LYS A O 1
ATOM 1617 N N . GLY A 1 204 ? 3.033 -5.525 10.103 1.00 90.88 204 GLY A N 1
ATOM 1618 C CA . GLY A 1 204 ? 1.954 -6.407 9.624 1.00 90.88 204 GLY A CA 1
ATOM 1619 C C . GLY A 1 204 ? 1.369 -7.370 10.664 1.00 90.88 204 GLY A C 1
ATOM 1620 O O . GLY A 1 204 ? 0.169 -7.329 10.916 1.00 90.88 204 GLY A O 1
ATOM 1621 N N . ASN A 1 205 ? 2.205 -8.178 11.327 1.00 91.69 205 ASN A N 1
ATOM 1622 C CA . ASN A 1 205 ? 1.731 -9.141 12.333 1.00 91.69 205 ASN A CA 1
ATOM 1623 C C . ASN A 1 205 ? 1.085 -8.467 13.554 1.00 91.69 205 ASN A C 1
ATOM 1625 O O . ASN A 1 205 ? 0.058 -8.937 14.043 1.00 91.69 205 ASN A O 1
ATOM 1629 N N . ALA A 1 206 ? 1.657 -7.356 14.027 1.00 94.75 206 ALA A N 1
ATOM 1630 C CA . ALA A 1 206 ? 1.086 -6.579 15.122 1.00 94.75 206 ALA A CA 1
ATOM 1631 C C . ALA A 1 206 ? -0.246 -5.945 14.698 1.00 94.75 206 ALA A C 1
ATOM 1633 O O . ALA A 1 206 ? -1.237 -6.104 15.403 1.00 94.75 206 ALA A O 1
ATOM 1634 N N . CYS A 1 207 ? -0.309 -5.337 13.506 1.00 96.81 207 CYS A N 1
ATOM 1635 C CA . CYS A 1 207 ? -1.551 -4.790 12.955 1.00 96.81 207 CYS A CA 1
ATOM 1636 C C . CYS A 1 207 ? -2.645 -5.855 12.846 1.00 96.81 207 CYS A C 1
ATOM 1638 O O . CYS A 1 207 ? -3.777 -5.624 13.263 1.00 96.81 207 CYS A O 1
ATOM 1640 N N . ARG A 1 208 ? -2.311 -7.048 12.336 1.00 96.62 208 ARG A N 1
ATOM 1641 C CA . ARG A 1 208 ? -3.272 -8.149 12.208 1.00 96.62 208 ARG A CA 1
ATOM 1642 C C . ARG A 1 208 ? -3.815 -8.584 13.567 1.00 96.62 208 ARG A C 1
ATOM 1644 O O . ARG A 1 208 ? -5.004 -8.878 13.656 1.00 96.62 208 ARG A O 1
ATOM 1651 N N . ARG A 1 209 ? -2.970 -8.624 14.602 1.00 97.38 209 ARG A N 1
ATOM 1652 C CA . ARG A 1 209 ? -3.383 -8.979 15.965 1.00 97.38 209 ARG A CA 1
ATOM 1653 C C . ARG A 1 209 ? -4.239 -7.889 16.610 1.00 97.38 209 ARG A C 1
ATOM 1655 O O . ARG A 1 209 ? -5.243 -8.223 17.222 1.00 97.38 209 ARG A O 1
ATOM 1662 N N . LEU A 1 210 ? -3.905 -6.615 16.404 1.00 98.06 210 LEU A N 1
ATOM 1663 C CA . LEU A 1 210 ? -4.726 -5.488 16.864 1.00 98.06 210 LEU A CA 1
ATOM 1664 C C . LEU A 1 210 ? -6.128 -5.504 16.242 1.00 98.06 210 LEU A C 1
ATOM 1666 O O . LEU A 1 210 ? -7.101 -5.276 16.947 1.00 98.06 210 LEU A O 1
ATOM 1670 N N . LEU A 1 211 ? -6.255 -5.840 14.954 1.00 98.19 211 LEU A N 1
ATOM 1671 C CA . LEU A 1 211 ? -7.569 -5.997 14.319 1.00 98.19 211 LEU A CA 1
ATOM 1672 C C . LEU A 1 211 ? -8.419 -7.101 14.975 1.00 98.19 211 LEU A C 1
ATOM 1674 O O . LEU A 1 211 ? -9.614 -6.905 15.176 1.00 98.19 211 LEU A O 1
ATOM 1678 N N . LYS A 1 212 ? -7.810 -8.243 15.327 1.00 97.69 212 LYS A N 1
ATOM 1679 C CA . LYS A 1 212 ? -8.512 -9.373 15.968 1.00 97.69 212 LYS A CA 1
ATOM 1680 C C . LYS A 1 212 ? -8.933 -9.076 17.404 1.00 97.69 212 LYS A C 1
ATOM 1682 O O . LYS A 1 212 ? -9.976 -9.536 17.842 1.00 97.69 212 LYS A O 1
ATOM 1687 N N . GLU A 1 213 ? -8.122 -8.305 18.119 1.00 97.69 213 GLU A N 1
ATOM 1688 C CA . GLU A 1 213 ? -8.313 -7.989 19.537 1.00 97.69 213 GLU A CA 1
ATOM 1689 C C . GLU A 1 213 ? -8.910 -6.588 19.745 1.00 97.69 213 GLU A C 1
ATOM 1691 O O . GLU A 1 213 ? -8.720 -5.988 20.801 1.00 97.69 213 GLU A O 1
ATOM 1696 N N . ALA A 1 214 ? -9.610 -6.039 18.745 1.00 97.62 214 ALA A N 1
ATOM 1697 C CA . ALA A 1 214 ? -10.155 -4.680 18.791 1.00 97.62 214 ALA A CA 1
ATOM 1698 C C . ALA A 1 214 ? -11.106 -4.451 19.981 1.00 97.62 214 ALA A C 1
ATOM 1700 O O . ALA A 1 214 ? -11.123 -3.366 20.553 1.00 97.62 214 ALA A O 1
ATOM 1701 N N . ASP A 1 215 ? -11.854 -5.478 20.401 1.00 96.06 215 ASP A N 1
ATOM 1702 C CA . ASP A 1 215 ? -12.774 -5.388 21.543 1.00 96.06 215 ASP A CA 1
ATOM 1703 C C . ASP A 1 215 ? -12.047 -5.121 22.878 1.00 96.06 215 ASP A C 1
ATOM 1705 O O . ASP A 1 215 ? -12.630 -4.533 23.787 1.00 96.06 215 ASP A O 1
ATOM 1709 N N . ARG A 1 216 ? -10.749 -5.449 22.980 1.00 95.69 216 ARG A N 1
ATOM 1710 C CA . ARG A 1 216 ? -9.915 -5.184 24.170 1.00 95.69 216 ARG A CA 1
ATOM 1711 C C . ARG A 1 216 ? -9.676 -3.698 24.432 1.00 95.69 216 ARG A C 1
ATOM 1713 O O . ARG A 1 216 ? -9.197 -3.341 25.503 1.00 95.69 216 ARG A O 1
ATOM 1720 N N . ILE A 1 217 ? -10.032 -2.821 23.493 1.00 95.81 217 ILE A N 1
ATOM 1721 C CA . ILE A 1 217 ? -10.056 -1.371 23.723 1.00 95.81 217 ILE A CA 1
ATOM 1722 C C . ILE A 1 217 ? -11.068 -1.007 24.828 1.00 95.81 217 ILE A C 1
ATOM 1724 O O . ILE A 1 217 ? -10.872 -0.022 25.533 1.00 95.81 217 ILE A O 1
ATOM 1728 N N . LEU A 1 218 ? -12.121 -1.807 25.043 1.00 93.69 218 LEU A N 1
ATOM 1729 C CA . LEU A 1 218 ? -13.084 -1.581 26.132 1.00 93.69 218 LEU A CA 1
ATOM 1730 C C . LEU A 1 218 ? -12.513 -1.872 27.530 1.00 93.69 218 LEU A C 1
ATOM 1732 O O . LEU A 1 218 ? -13.128 -1.468 28.519 1.00 93.69 218 LEU A O 1
ATOM 1736 N N . ASP A 1 219 ? -11.357 -2.541 27.595 1.00 92.94 219 ASP A N 1
ATOM 1737 C CA . ASP A 1 219 ? -10.622 -2.870 28.822 1.00 92.94 219 ASP A CA 1
ATOM 1738 C C . ASP A 1 219 ? -9.575 -1.786 29.170 1.00 92.94 219 ASP A C 1
ATOM 1740 O O . ASP A 1 219 ? -8.699 -1.997 30.018 1.00 92.94 219 ASP A O 1
ATOM 1744 N N . LEU A 1 220 ? -9.572 -0.654 28.456 1.00 92.38 220 LEU A N 1
ATOM 1745 C CA . LEU A 1 220 ? -8.716 0.490 28.764 1.00 92.38 220 LEU A CA 1
ATOM 1746 C C . LEU A 1 220 ? -9.195 1.184 30.042 1.00 92.38 220 LEU A C 1
ATOM 1748 O O . LEU A 1 220 ? -10.385 1.440 30.209 1.00 92.38 220 LEU A O 1
ATOM 1752 N N . ASP A 1 221 ? -8.243 1.509 30.912 1.00 90.12 221 ASP A N 1
ATOM 1753 C CA . ASP A 1 221 ? -8.487 2.312 32.106 1.00 90.12 221 ASP A CA 1
ATOM 1754 C C . ASP A 1 221 ? -8.553 3.789 31.696 1.00 90.12 221 ASP A C 1
ATOM 1756 O O . ASP A 1 221 ? -7.530 4.437 31.475 1.00 90.12 221 ASP A O 1
ATOM 1760 N N . THR A 1 222 ? -9.764 4.273 31.423 1.00 86.62 222 THR A N 1
ATOM 1761 C CA . THR A 1 222 ? -10.003 5.622 30.909 1.00 86.62 222 THR A CA 1
ATOM 1762 C C . THR A 1 222 ? -11.304 6.195 31.449 1.00 86.62 222 THR A C 1
ATOM 1764 O O . THR A 1 222 ? -12.319 5.504 31.508 1.00 86.62 222 THR A O 1
ATOM 1767 N N . ASP A 1 223 ? -11.290 7.494 31.747 1.00 83.31 223 ASP A N 1
ATOM 1768 C CA . ASP A 1 223 ? -12.480 8.252 32.148 1.00 83.31 223 ASP A CA 1
ATOM 1769 C C . ASP A 1 223 ? -13.443 8.523 30.975 1.00 83.31 223 ASP A C 1
ATOM 1771 O O . ASP A 1 223 ? -14.537 9.058 31.165 1.00 83.31 223 ASP A O 1
ATOM 1775 N N . ARG A 1 224 ? -13.052 8.184 29.736 1.00 81.31 224 ARG A N 1
ATOM 1776 C CA . ARG A 1 224 ? -13.904 8.371 28.554 1.00 81.31 224 ARG A CA 1
ATOM 1777 C C . ARG A 1 224 ? -15.083 7.410 28.583 1.00 81.31 224 ARG A C 1
ATOM 1779 O O . ARG A 1 224 ? -14.950 6.228 28.903 1.00 81.31 224 ARG A O 1
ATOM 1786 N N . ALA A 1 225 ? -16.244 7.896 28.149 1.00 79.00 225 ALA A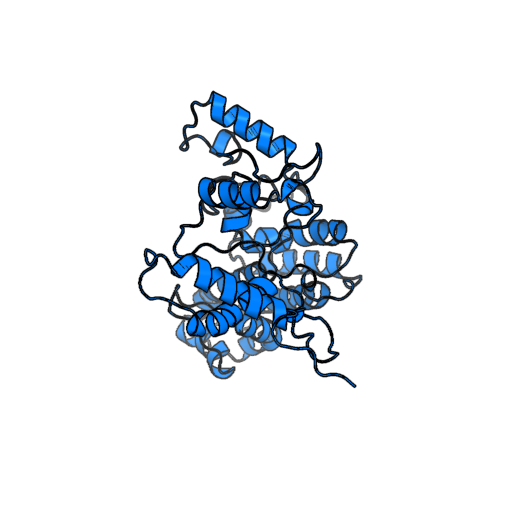 N 1
ATOM 1787 C CA . ALA A 1 225 ? -17.403 7.035 27.992 1.00 79.00 225 ALA A CA 1
ATOM 1788 C C . ALA A 1 225 ? -17.086 5.927 26.976 1.00 79.00 225 ALA A C 1
ATOM 1790 O O . ALA A 1 225 ? -16.662 6.206 25.855 1.00 79.00 225 ALA A O 1
ATOM 1791 N N . LYS A 1 226 ? -17.360 4.662 27.329 1.00 84.62 226 LYS A N 1
ATOM 1792 C CA . LYS A 1 226 ? -17.155 3.504 26.431 1.00 84.62 226 LYS A CA 1
ATOM 1793 C C . LYS A 1 226 ? -17.799 3.699 25.053 1.00 84.62 226 LYS A C 1
ATOM 1795 O O . LYS A 1 226 ? -17.281 3.199 24.059 1.00 84.62 226 LYS A O 1
ATOM 1800 N N . LEU A 1 227 ? -18.894 4.461 24.992 1.00 88.19 227 LEU A N 1
ATOM 1801 C CA . LEU A 1 227 ? -19.587 4.833 23.757 1.00 88.19 227 LEU A CA 1
ATOM 1802 C C . LEU A 1 227 ? -18.706 5.625 22.774 1.00 88.19 227 LEU A C 1
ATOM 1804 O O . LEU A 1 227 ? -18.845 5.438 21.570 1.00 88.19 227 LEU A O 1
ATOM 1808 N N . GLU A 1 228 ? -17.770 6.446 23.252 1.00 90.38 228 GLU A N 1
ATOM 1809 C CA . GLU A 1 228 ? -16.853 7.215 22.395 1.00 90.38 228 GLU A CA 1
ATOM 1810 C C . GLU A 1 228 ? -15.798 6.334 21.710 1.00 90.38 228 GLU A C 1
ATOM 1812 O O . GLU A 1 228 ? -15.257 6.701 20.669 1.00 90.38 228 GLU A O 1
ATOM 1817 N N . LEU A 1 229 ? -15.524 5.145 22.257 1.00 93.94 229 LEU A N 1
ATOM 1818 C CA . LEU A 1 229 ? -14.571 4.183 21.694 1.00 93.94 229 LEU A CA 1
ATOM 1819 C C . LEU A 1 229 ? -15.211 3.290 20.621 1.00 93.94 229 LEU A C 1
ATOM 1821 O O . LEU A 1 229 ? -14.506 2.717 19.784 1.00 93.94 229 LEU A O 1
ATOM 1825 N N . VAL A 1 230 ? -16.545 3.181 20.617 1.00 95.19 230 VAL A N 1
ATOM 1826 C CA . VAL A 1 230 ? -17.307 2.297 19.718 1.00 95.19 230 VAL A CA 1
ATOM 1827 C C . VAL A 1 230 ? -16.998 2.540 18.236 1.00 95.19 230 VAL A C 1
ATOM 1829 O O . VAL A 1 230 ? -16.818 1.544 17.528 1.00 95.19 230 VAL A O 1
ATOM 1832 N N . PRO A 1 231 ? -16.883 3.784 17.725 1.00 95.94 231 PRO A N 1
ATOM 1833 C CA . PRO A 1 231 ? -16.542 4.004 16.321 1.00 95.94 231 PRO A CA 1
ATOM 1834 C C . PRO A 1 231 ? -15.173 3.430 15.940 1.00 95.94 231 PRO A C 1
ATOM 1836 O O . PRO A 1 231 ? -15.052 2.761 14.914 1.00 95.94 231 PRO A O 1
ATOM 1839 N N . ILE A 1 232 ? -14.157 3.624 16.789 1.00 97.31 232 ILE A N 1
ATOM 1840 C CA . ILE A 1 232 ? -12.799 3.105 16.568 1.00 97.31 232 ILE A CA 1
ATOM 1841 C C . ILE A 1 232 ? -12.810 1.574 16.542 1.00 97.31 232 ILE A C 1
ATOM 1843 O O . ILE A 1 232 ? -12.285 0.964 15.609 1.00 97.31 232 ILE A O 1
ATOM 1847 N N . ILE A 1 233 ? -13.456 0.952 17.533 1.00 97.88 233 ILE A N 1
ATOM 1848 C CA . ILE A 1 233 ? -13.589 -0.509 17.624 1.00 97.88 233 ILE A CA 1
ATOM 1849 C C . ILE A 1 233 ? -14.314 -1.053 16.390 1.00 97.88 233 ILE A C 1
ATOM 1851 O O . ILE A 1 233 ? -13.854 -2.006 15.764 1.00 97.88 233 ILE A O 1
ATOM 1855 N N . SER A 1 234 ? -15.419 -0.418 15.997 1.00 98.19 234 SER A N 1
ATOM 1856 C CA . SER A 1 234 ? -16.220 -0.830 14.841 1.00 98.19 234 SER A CA 1
ATOM 1857 C C . SER A 1 234 ? -15.423 -0.744 13.541 1.00 98.19 234 SER A C 1
ATOM 1859 O O . SER A 1 234 ? -15.472 -1.673 12.738 1.00 98.19 234 SER A O 1
ATOM 1861 N N . ALA A 1 235 ? -14.641 0.322 13.349 1.00 98.38 235 ALA A N 1
ATOM 1862 C CA . ALA A 1 235 ? -13.776 0.479 12.184 1.00 98.38 235 ALA A CA 1
ATOM 1863 C C . ALA A 1 235 ? -12.662 -0.578 12.128 1.00 98.38 235 ALA A C 1
ATOM 1865 O O . ALA A 1 235 ? -12.426 -1.156 11.066 1.00 98.38 235 ALA A O 1
ATOM 1866 N N . LEU A 1 236 ? -12.026 -0.902 13.260 1.00 98.56 236 LEU A N 1
ATOM 1867 C CA . LEU A 1 236 ? -11.048 -1.994 13.330 1.00 98.56 236 LEU A CA 1
ATOM 1868 C C . LEU A 1 236 ? -11.697 -3.352 13.024 1.00 98.56 236 LEU A C 1
ATOM 1870 O O . LEU A 1 236 ? -11.152 -4.129 12.245 1.00 98.56 236 LEU A O 1
ATOM 1874 N N . LYS A 1 237 ? -12.883 -3.638 13.567 1.00 98.56 237 LYS A N 1
ATOM 1875 C CA . LYS A 1 237 ? -13.593 -4.904 13.313 1.00 98.56 237 LYS A CA 1
ATOM 1876 C C . LYS A 1 237 ? -14.062 -5.033 11.865 1.00 98.56 237 LYS A C 1
ATOM 1878 O O . LYS A 1 237 ? -13.933 -6.104 11.279 1.00 98.56 237 LYS A O 1
ATOM 1883 N N . ALA A 1 238 ? -14.553 -3.954 11.262 1.00 98.25 238 ALA A N 1
ATOM 1884 C CA . ALA A 1 238 ? -14.919 -3.960 9.849 1.00 98.25 238 ALA A CA 1
ATOM 1885 C C . ALA A 1 238 ? -13.686 -4.166 8.955 1.00 98.25 238 ALA A C 1
ATOM 1887 O O . ALA A 1 238 ? -13.729 -4.967 8.025 1.00 98.25 238 ALA A O 1
ATOM 1888 N N . MET A 1 239 ? -12.553 -3.533 9.283 1.00 98.31 239 MET A N 1
ATOM 1889 C CA . MET A 1 239 ? -11.303 -3.759 8.553 1.00 98.31 239 MET A CA 1
ATOM 1890 C C . MET A 1 239 ? -10.798 -5.195 8.742 1.00 98.31 239 MET A C 1
ATOM 1892 O O . MET A 1 239 ? -10.296 -5.797 7.799 1.00 98.31 239 MET A O 1
ATOM 1896 N N . ASN A 1 240 ? -10.963 -5.778 9.936 1.00 98.12 240 ASN A N 1
ATOM 1897 C CA . ASN A 1 240 ? -10.656 -7.186 10.189 1.00 98.12 240 ASN A CA 1
ATOM 1898 C C . ASN A 1 240 ? -11.409 -8.110 9.228 1.00 98.12 240 ASN A C 1
ATOM 1900 O O . ASN A 1 240 ? -10.805 -9.028 8.677 1.00 98.12 240 ASN A O 1
ATOM 1904 N N . LYS A 1 241 ? -12.703 -7.845 9.024 1.00 96.56 241 LYS A N 1
ATOM 1905 C CA . LYS A 1 241 ? -13.557 -8.616 8.121 1.00 96.56 241 LYS A CA 1
ATOM 1906 C C . LYS A 1 241 ? -13.075 -8.504 6.672 1.00 96.56 241 LYS A C 1
ATOM 1908 O O . LYS A 1 241 ? -12.712 -9.521 6.097 1.00 96.56 241 LYS A O 1
ATOM 1913 N N . VAL A 1 242 ? -12.869 -7.285 6.162 1.00 96.88 242 VAL A N 1
ATOM 1914 C CA . VAL A 1 242 ? -12.305 -7.056 4.813 1.00 96.88 242 VAL A CA 1
ATOM 1915 C C . VAL A 1 242 ? -10.977 -7.803 4.610 1.00 96.88 242 VAL A C 1
ATOM 1917 O O . VAL A 1 242 ? -10.792 -8.482 3.604 1.00 96.88 242 VAL A O 1
ATOM 1920 N N . VAL A 1 243 ? -10.066 -7.753 5.588 1.00 95.31 243 VAL A N 1
ATOM 1921 C CA . VAL A 1 243 ? -8.793 -8.496 5.534 1.00 95.31 243 VAL A CA 1
ATOM 1922 C C . VAL A 1 243 ? -9.020 -10.011 5.458 1.00 95.31 243 VAL A C 1
ATOM 1924 O O . VAL A 1 243 ? -8.333 -10.702 4.711 1.00 95.31 243 VAL A O 1
ATOM 1927 N N . GLU A 1 244 ? -9.964 -10.555 6.224 1.00 93.62 244 GLU A N 1
ATOM 1928 C CA . GLU A 1 244 ? -10.305 -11.985 6.182 1.00 93.62 244 GLU A CA 1
ATOM 1929 C C . GLU A 1 244 ? -10.969 -12.410 4.878 1.00 93.62 244 GLU A C 1
ATOM 1931 O O . GLU A 1 244 ? -10.863 -13.578 4.497 1.00 93.62 244 GLU A O 1
ATOM 1936 N N . ASP A 1 245 ? -11.639 -11.481 4.209 1.00 92.94 245 ASP A N 1
ATOM 1937 C CA . ASP A 1 245 ? -12.404 -11.763 3.006 1.00 92.94 245 ASP A CA 1
ATOM 1938 C C . ASP A 1 245 ? -11.550 -11.665 1.744 1.00 92.94 245 ASP A C 1
ATOM 1940 O O . ASP A 1 245 ? -11.827 -12.392 0.790 1.00 92.94 245 ASP A O 1
ATOM 1944 N N . CYS A 1 246 ? -10.496 -10.833 1.730 1.00 92.12 246 CYS A N 1
ATOM 1945 C CA . CYS A 1 246 ? -9.702 -10.633 0.517 1.00 92.12 246 CYS A CA 1
ATOM 1946 C C . CYS A 1 246 ? -8.172 -10.574 0.642 1.00 92.12 246 CYS A C 1
ATOM 1948 O O . CYS A 1 246 ? -7.526 -10.585 -0.399 1.00 92.12 246 CYS A O 1
ATOM 1950 N N . PHE A 1 247 ? -7.546 -10.593 1.827 1.00 91.69 247 PHE A N 1
ATOM 1951 C CA . PHE A 1 247 ? -6.064 -10.546 1.944 1.00 91.69 247 PHE A CA 1
ATOM 1952 C C . PHE A 1 247 ? -5.448 -11.955 2.032 1.00 91.69 247 PHE A C 1
ATOM 1954 O O . PHE A 1 247 ? -4.488 -12.217 2.757 1.00 91.69 247 PHE A O 1
ATOM 1961 N N . SER A 1 248 ? -6.073 -12.922 1.361 1.00 85.81 248 SER A N 1
ATOM 1962 C CA . SER A 1 248 ? -5.645 -14.323 1.354 1.00 85.81 248 SER A CA 1
ATOM 1963 C C . SER A 1 248 ? -5.319 -14.782 -0.063 1.00 85.81 248 SER A C 1
ATOM 1965 O O . SER A 1 248 ? -5.557 -14.065 -1.028 1.00 85.81 248 SER A O 1
ATOM 1967 N N . THR A 1 249 ? -4.783 -15.992 -0.207 1.00 85.06 249 THR A N 1
ATOM 1968 C CA . THR A 1 249 ? -4.560 -16.623 -1.518 1.00 85.06 249 THR A CA 1
ATOM 1969 C C . THR A 1 249 ? -5.804 -17.331 -2.064 1.00 85.06 249 THR A C 1
ATOM 1971 O O . THR A 1 249 ? -5.728 -17.980 -3.105 1.00 85.06 249 THR A O 1
ATOM 1974 N N . ASN A 1 250 ? -6.920 -17.293 -1.331 1.00 83.75 250 ASN A N 1
ATOM 1975 C CA . ASN A 1 250 ? -8.159 -17.976 -1.690 1.00 83.75 250 ASN A CA 1
ATOM 1976 C C . ASN A 1 250 ? -9.060 -17.073 -2.541 1.00 83.75 250 ASN A C 1
ATOM 1978 O O . ASN A 1 250 ? -8.792 -15.885 -2.715 1.00 83.75 250 ASN A O 1
ATOM 1982 N N . GLN A 1 251 ? -10.151 -17.648 -3.046 1.00 87.25 251 GLN A N 1
ATOM 1983 C CA . GLN A 1 251 ? -11.250 -16.869 -3.608 1.00 87.25 251 GLN A CA 1
ATOM 1984 C C . GLN A 1 251 ? -11.841 -15.941 -2.545 1.00 87.25 251 GLN A C 1
ATOM 1986 O O . GLN A 1 251 ? -11.927 -16.298 -1.365 1.00 87.25 251 GLN A O 1
ATOM 1991 N N . VAL A 1 252 ? -12.226 -14.751 -2.986 1.00 89.38 252 VAL A N 1
ATOM 1992 C CA . VAL A 1 252 ? -12.857 -13.737 -2.151 1.00 89.38 252 VAL A CA 1
ATOM 1993 C C . VAL A 1 252 ? -14.259 -14.184 -1.749 1.00 89.38 252 VAL A C 1
ATOM 1995 O O . VAL A 1 252 ? -14.958 -14.852 -2.514 1.00 89.38 252 VAL A O 1
ATOM 1998 N N . LYS A 1 253 ? -14.675 -13.829 -0.531 1.00 86.94 253 LYS A N 1
ATOM 1999 C CA . LYS A 1 253 ? -16.019 -14.151 -0.032 1.00 86.94 253 LYS A CA 1
ATOM 2000 C C . LYS A 1 253 ? -17.094 -13.301 -0.714 1.00 86.94 253 LYS A C 1
ATOM 2002 O O . LYS A 1 253 ? -16.850 -12.149 -1.071 1.00 86.94 253 LYS A O 1
ATOM 2007 N N . SER A 1 254 ? -18.299 -13.852 -0.852 1.00 85.00 254 SER A N 1
ATOM 2008 C CA . SER A 1 254 ? -19.442 -13.203 -1.512 1.00 85.00 254 SER A CA 1
ATOM 2009 C C . SER A 1 254 ? -19.840 -11.865 -0.885 1.00 85.00 254 SER A C 1
ATOM 2011 O O . SER A 1 254 ? -20.401 -11.007 -1.562 1.00 85.00 254 SER A O 1
ATOM 2013 N N . GLU A 1 255 ? -19.544 -11.674 0.397 1.00 90.81 255 GLU A N 1
ATOM 2014 C CA . GLU A 1 255 ? -19.977 -10.522 1.184 1.00 90.81 255 GLU A CA 1
ATOM 2015 C C . GLU A 1 255 ? -19.041 -9.310 1.066 1.00 90.81 255 GLU A C 1
ATOM 2017 O O . GLU A 1 255 ? -19.414 -8.227 1.514 1.00 90.81 255 GLU A O 1
ATOM 2022 N N . LEU A 1 256 ? -17.875 -9.436 0.414 1.00 90.81 256 LEU A N 1
ATOM 2023 C CA . LEU A 1 256 ? -16.827 -8.407 0.445 1.00 90.81 256 LEU A CA 1
ATOM 2024 C C . LEU A 1 256 ? -17.340 -6.995 0.119 1.00 90.81 256 LEU A C 1
ATOM 2026 O O . LEU A 1 256 ? -16.952 -6.031 0.776 1.00 90.81 256 LEU A O 1
ATOM 2030 N N . ILE A 1 257 ? -18.198 -6.850 -0.894 1.00 90.69 257 ILE A N 1
ATOM 2031 C CA . ILE A 1 257 ? -18.740 -5.540 -1.291 1.00 90.69 257 ILE A CA 1
ATOM 2032 C C . ILE A 1 257 ? -19.529 -4.919 -0.128 1.00 90.69 257 ILE A C 1
ATOM 2034 O O . ILE A 1 257 ? -19.361 -3.741 0.192 1.00 90.69 257 ILE A O 1
ATOM 2038 N N . GLN A 1 258 ? -20.353 -5.718 0.553 1.00 93.94 258 GLN A N 1
ATOM 2039 C CA . GLN A 1 258 ? -21.108 -5.276 1.727 1.00 93.94 258 GLN A CA 1
ATOM 2040 C C . GLN A 1 258 ? -20.168 -4.919 2.882 1.00 93.94 258 GLN A C 1
ATOM 2042 O O . GLN A 1 258 ? -20.411 -3.944 3.597 1.00 93.94 258 GLN A O 1
ATOM 2047 N N . ASP A 1 259 ? -19.063 -5.645 3.022 1.00 95.44 259 ASP A N 1
ATOM 2048 C CA . ASP A 1 259 ? -18.071 -5.410 4.067 1.00 95.44 259 ASP A CA 1
ATOM 2049 C C . ASP A 1 259 ? -17.246 -4.148 3.833 1.00 95.44 259 ASP A C 1
ATOM 2051 O O . ASP A 1 259 ? -17.011 -3.392 4.777 1.00 95.44 259 ASP A O 1
ATOM 2055 N N . ILE A 1 260 ? -16.899 -3.839 2.582 1.00 94.50 260 ILE A N 1
ATOM 2056 C CA . ILE A 1 260 ? -16.279 -2.564 2.197 1.00 94.50 260 ILE A CA 1
ATOM 2057 C C . ILE A 1 260 ? -17.254 -1.403 2.436 1.00 94.50 260 ILE A C 1
ATOM 2059 O O . ILE A 1 260 ? -16.865 -0.368 2.985 1.00 94.50 260 ILE A O 1
ATOM 2063 N N . VAL A 1 261 ? -18.536 -1.562 2.085 1.00 93.50 261 VAL A N 1
ATOM 2064 C CA . VAL A 1 261 ? -19.574 -0.550 2.356 1.00 93.50 261 VAL A CA 1
ATOM 2065 C C . VAL A 1 261 ? -19.735 -0.318 3.861 1.00 93.50 261 VAL A C 1
ATOM 2067 O O . VAL A 1 261 ? -19.788 0.831 4.312 1.00 93.50 261 VAL A O 1
ATOM 2070 N N . SER A 1 262 ? -19.768 -1.394 4.647 1.00 95.44 262 SER A N 1
ATOM 2071 C CA . SER A 1 262 ? -19.828 -1.334 6.107 1.00 95.44 262 SER A CA 1
ATOM 2072 C C . SER A 1 262 ? -18.600 -0.625 6.675 1.00 95.44 262 SER A C 1
ATOM 2074 O O . SER A 1 262 ? -18.752 0.338 7.429 1.00 95.44 262 SER A O 1
ATOM 2076 N N . LEU A 1 263 ? -17.396 -1.010 6.233 1.00 96.88 263 LEU A N 1
ATOM 2077 C CA . LEU A 1 263 ? -16.129 -0.382 6.603 1.00 96.88 263 LEU A CA 1
ATOM 2078 C C . LEU A 1 263 ? -16.141 1.123 6.326 1.00 96.88 263 LEU A C 1
ATOM 2080 O O . LEU A 1 263 ? -15.800 1.908 7.209 1.00 96.88 263 LEU A O 1
ATOM 2084 N N . ARG A 1 264 ? -16.595 1.542 5.140 1.00 94.75 264 ARG A N 1
ATOM 2085 C CA . ARG A 1 264 ? -16.712 2.960 4.772 1.00 94.75 264 ARG A CA 1
ATOM 2086 C C . ARG A 1 264 ? -17.624 3.716 5.737 1.00 94.75 264 ARG A C 1
ATOM 2088 O O . ARG A 1 264 ? -17.277 4.809 6.184 1.00 94.75 264 ARG A O 1
ATOM 2095 N N . LYS A 1 265 ? -18.775 3.134 6.090 1.00 94.75 265 LYS A N 1
ATOM 2096 C CA . LYS A 1 265 ? -19.732 3.733 7.030 1.00 94.75 265 LYS A CA 1
ATOM 2097 C C . LYS A 1 265 ? -19.133 3.883 8.429 1.00 94.75 265 LYS A C 1
ATOM 2099 O O . LYS A 1 265 ? -19.206 4.969 9.001 1.00 94.75 265 LYS A O 1
ATOM 2104 N N . VAL A 1 266 ? -18.546 2.819 8.980 1.00 96.06 266 VAL A N 1
ATOM 2105 C CA . VAL A 1 266 ? -18.002 2.858 10.347 1.00 96.06 266 VAL A CA 1
ATOM 2106 C C . VAL A 1 266 ? -16.726 3.690 10.441 1.00 96.06 266 VAL A C 1
ATOM 2108 O O . VAL A 1 266 ? -16.533 4.357 11.449 1.00 96.06 266 VAL A O 1
ATOM 2111 N N . PHE A 1 267 ? -15.897 3.730 9.391 1.00 95.81 267 PHE A N 1
ATOM 2112 C CA . PHE A 1 267 ? -14.713 4.588 9.353 1.00 95.81 267 PHE A CA 1
ATOM 2113 C C . PHE A 1 267 ? -15.105 6.067 9.401 1.00 95.81 267 PHE A C 1
ATOM 2115 O O . PHE A 1 267 ? -14.574 6.810 10.221 1.00 95.81 267 PHE A O 1
ATOM 2122 N N . ARG A 1 268 ? -16.096 6.492 8.605 1.00 92.81 268 ARG A N 1
ATOM 2123 C CA . ARG A 1 268 ? -16.607 7.874 8.642 1.00 92.81 268 ARG A CA 1
ATOM 2124 C C . ARG A 1 268 ? -17.114 8.276 10.030 1.00 92.81 268 ARG A C 1
ATOM 2126 O O . ARG A 1 268 ? -16.893 9.403 10.455 1.00 92.81 268 ARG A O 1
ATOM 2133 N N . ALA A 1 269 ? -17.732 7.348 10.762 1.00 93.56 269 ALA A N 1
ATOM 2134 C CA . ALA A 1 269 ? -18.204 7.595 12.125 1.00 93.56 269 ALA A CA 1
ATOM 2135 C C . ALA A 1 269 ? -17.071 7.848 13.142 1.00 93.56 269 ALA A C 1
ATOM 2137 O O . ALA A 1 269 ? -17.343 8.347 14.229 1.00 93.56 269 ALA A O 1
ATOM 2138 N N . THR A 1 270 ? -15.814 7.525 12.814 1.00 94.19 270 THR A N 1
ATOM 2139 C CA . THR A 1 270 ? -14.660 7.806 13.687 1.00 94.19 270 THR A CA 1
ATOM 2140 C C . THR A 1 270 ? -14.268 9.283 13.711 1.00 94.19 270 THR A C 1
ATOM 2142 O O . THR A 1 270 ? -13.599 9.708 14.647 1.00 94.19 270 THR A O 1
ATOM 2145 N N . GLY A 1 271 ? -14.627 10.054 12.675 1.00 91.44 271 GLY A N 1
ATOM 2146 C CA . GLY A 1 271 ? -14.159 11.432 12.481 1.00 91.44 271 GLY A CA 1
ATOM 2147 C C . GLY A 1 271 ? -12.658 11.567 12.177 1.00 91.44 271 GLY A C 1
ATOM 2148 O O . GLY A 1 271 ? -12.154 12.684 12.074 1.00 91.44 271 GLY A O 1
ATOM 2149 N N . VAL A 1 272 ? -11.933 10.452 12.041 1.00 92.06 272 VAL A N 1
ATOM 2150 C CA . VAL A 1 272 ? -10.496 10.429 11.746 1.00 92.06 272 VAL A CA 1
ATOM 2151 C C . VAL A 1 272 ? -10.264 10.672 10.260 1.00 92.06 272 VAL A C 1
ATOM 2153 O O . VAL A 1 272 ? -10.999 10.168 9.415 1.00 92.06 272 VAL A O 1
ATOM 2156 N N . SER A 1 273 ? -9.199 11.405 9.931 1.00 91.31 273 SER A N 1
ATOM 2157 C CA . SER A 1 273 ? -8.919 11.785 8.550 1.00 91.31 273 SER A CA 1
ATOM 2158 C C . SER A 1 273 ? -8.668 10.616 7.597 1.00 91.31 273 SER A C 1
ATOM 2160 O O . SER A 1 273 ? -7.975 9.656 7.925 1.00 91.31 273 SER A O 1
ATOM 2162 N N . GLU A 1 274 ? -9.153 10.724 6.359 1.00 92.44 274 GLU A N 1
ATOM 2163 C CA . GLU A 1 274 ? -8.836 9.756 5.313 1.00 92.44 274 GLU A CA 1
ATOM 2164 C C . GLU A 1 274 ? -7.414 9.991 4.775 1.00 92.44 274 GLU A C 1
ATOM 2166 O O . GLU A 1 274 ? -7.112 10.987 4.115 1.00 92.44 274 GLU A O 1
ATOM 2171 N N . THR A 1 275 ? -6.507 9.056 5.060 1.00 94.38 275 THR A N 1
ATOM 2172 C CA . THR A 1 275 ? -5.190 9.011 4.405 1.00 94.38 275 THR A CA 1
ATOM 2173 C C . THR A 1 275 ? -5.294 8.353 3.034 1.00 94.38 275 THR A C 1
ATOM 2175 O O . THR A 1 275 ? -6.223 7.593 2.781 1.00 94.38 275 THR A O 1
ATOM 2178 N N . LEU A 1 276 ? -4.282 8.527 2.176 1.00 95.19 276 LEU A N 1
ATOM 2179 C CA . LEU A 1 276 ? -4.221 7.838 0.881 1.00 95.19 276 LEU A CA 1
ATOM 2180 C C . LEU A 1 276 ? -4.405 6.311 0.996 1.00 95.19 276 LEU A C 1
ATOM 2182 O O . LEU A 1 276 ? -5.071 5.696 0.172 1.00 95.19 276 LEU A O 1
ATOM 2186 N N . LYS A 1 277 ? -3.827 5.678 2.020 1.00 96.25 277 LYS A N 1
ATOM 2187 C CA . LYS A 1 277 ? -3.952 4.225 2.212 1.00 96.25 277 LYS A CA 1
ATOM 2188 C C . LYS A 1 277 ? -5.373 3.823 2.609 1.00 96.25 277 LYS A C 1
ATOM 2190 O O . LYS A 1 277 ? -5.864 2.796 2.157 1.00 96.25 277 LYS A O 1
ATOM 2195 N N . ILE A 1 278 ? -6.041 4.643 3.420 1.00 96.00 278 ILE A N 1
ATOM 2196 C CA . ILE A 1 278 ? -7.447 4.426 3.770 1.00 96.00 278 ILE A CA 1
ATOM 2197 C C . ILE A 1 278 ? -8.325 4.650 2.538 1.00 96.00 278 ILE A C 1
ATOM 2199 O O . ILE A 1 278 ? -9.148 3.798 2.233 1.00 96.00 278 ILE A O 1
ATOM 2203 N N . HIS A 1 279 ? -8.082 5.711 1.768 1.00 95.25 279 HIS A N 1
ATOM 2204 C CA . HIS A 1 279 ? -8.764 5.956 0.501 1.00 95.25 279 HIS A CA 1
ATOM 2205 C C . HIS A 1 279 ? -8.715 4.746 -0.432 1.00 95.25 279 HIS A C 1
ATOM 2207 O O . HIS A 1 279 ? -9.740 4.330 -0.965 1.00 95.25 279 HIS A O 1
ATOM 2213 N N . ILE A 1 280 ? -7.531 4.148 -0.589 1.00 96.25 280 ILE A N 1
ATOM 2214 C CA . ILE A 1 280 ? -7.346 2.953 -1.414 1.00 96.25 280 ILE A CA 1
ATOM 2215 C C . ILE A 1 280 ? -8.137 1.764 -0.870 1.00 96.25 280 ILE A C 1
ATOM 2217 O O . ILE A 1 280 ? -8.811 1.088 -1.646 1.00 96.25 280 ILE A O 1
ATOM 2221 N N . ALA A 1 281 ? -8.124 1.549 0.448 1.00 95.81 281 ALA A N 1
ATOM 2222 C CA . ALA A 1 281 ? -8.933 0.506 1.074 1.00 95.81 281 ALA A CA 1
ATOM 2223 C C . ALA A 1 281 ? -10.438 0.705 0.818 1.00 95.81 281 ALA A C 1
ATOM 2225 O O . ALA A 1 281 ? -11.150 -0.245 0.516 1.00 95.81 281 ALA A O 1
ATOM 2226 N N . LEU A 1 282 ? -10.927 1.941 0.930 1.00 93.94 282 LEU A N 1
ATOM 2227 C CA . LEU A 1 282 ? -12.357 2.240 0.872 1.00 93.94 282 LEU A CA 1
ATOM 2228 C C . LEU A 1 282 ? -12.922 2.335 -0.549 1.00 93.94 282 LEU A C 1
ATOM 2230 O O . LEU A 1 282 ? -14.134 2.170 -0.709 1.00 93.94 282 LEU A O 1
ATOM 2234 N N . ASN A 1 283 ? -12.088 2.652 -1.545 1.00 92.94 283 ASN A N 1
ATOM 2235 C CA . ASN A 1 283 ? -12.559 3.057 -2.874 1.00 92.94 283 ASN A CA 1
ATOM 2236 C C . ASN A 1 283 ? -11.962 2.271 -4.046 1.00 92.94 283 ASN A C 1
ATOM 2238 O O . ASN A 1 283 ? -12.454 2.456 -5.148 1.00 92.94 283 ASN A O 1
ATOM 2242 N N . HIS A 1 284 ? -10.926 1.445 -3.839 1.00 95.12 284 HIS A N 1
ATOM 2243 C CA . HIS A 1 284 ? -10.263 0.730 -4.947 1.00 95.12 284 HIS A CA 1
ATOM 2244 C C . HIS A 1 284 ? -10.159 -0.787 -4.742 1.00 95.12 284 HIS A C 1
ATOM 2246 O O . HIS A 1 284 ? -9.779 -1.498 -5.670 1.00 95.12 284 HIS A O 1
ATOM 2252 N N . LEU A 1 285 ? -10.465 -1.316 -3.548 1.00 93.81 285 LEU A N 1
ATOM 2253 C CA . LEU A 1 285 ? -10.370 -2.760 -3.281 1.00 93.81 285 LEU A CA 1
ATOM 2254 C C . LEU A 1 285 ? -11.344 -3.584 -4.131 1.00 93.81 285 LEU A C 1
ATOM 2256 O O . LEU A 1 285 ? -10.949 -4.625 -4.653 1.00 93.81 285 LEU A O 1
ATOM 2260 N N . GLU A 1 286 ? -12.586 -3.122 -4.275 1.00 91.94 286 GLU A N 1
ATOM 2261 C CA . GLU A 1 286 ? -13.623 -3.817 -5.046 1.00 91.94 286 GLU A CA 1
ATOM 2262 C C . GLU A 1 286 ? -13.208 -3.964 -6.515 1.00 91.94 286 GLU A C 1
ATOM 2264 O O . GLU A 1 286 ? -13.127 -5.079 -7.034 1.00 91.94 286 GLU A O 1
ATOM 2269 N N . GLU A 1 287 ? -12.852 -2.854 -7.164 1.00 92.56 287 GLU A N 1
ATOM 2270 C CA . GLU A 1 287 ? -12.408 -2.841 -8.555 1.00 92.56 287 GLU A CA 1
ATOM 2271 C C . GLU A 1 287 ? -11.128 -3.659 -8.752 1.00 92.56 287 GLU A C 1
ATOM 2273 O O . GLU A 1 287 ? -11.005 -4.390 -9.736 1.00 92.56 287 GLU A O 1
ATOM 2278 N N . CYS A 1 288 ? -10.182 -3.581 -7.809 1.00 94.69 288 CYS A N 1
ATOM 2279 C CA . CYS A 1 288 ? -8.949 -4.360 -7.869 1.00 94.69 288 CYS A CA 1
ATOM 2280 C C . CYS A 1 288 ? -9.252 -5.859 -7.908 1.00 94.69 288 CYS A C 1
ATOM 2282 O O . CYS A 1 288 ? -8.763 -6.569 -8.782 1.00 94.69 288 CYS A O 1
ATOM 2284 N N . ILE A 1 289 ? -10.110 -6.332 -7.008 1.00 93.31 289 ILE A N 1
ATOM 2285 C CA . ILE A 1 289 ? -10.462 -7.749 -6.888 1.00 93.31 289 ILE A CA 1
ATOM 2286 C C . ILE A 1 289 ? -11.235 -8.242 -8.110 1.00 93.31 289 ILE A C 1
ATOM 2288 O O . ILE A 1 289 ? -10.968 -9.344 -8.597 1.00 93.31 289 ILE A O 1
ATOM 2292 N N . ALA A 1 290 ? -12.112 -7.408 -8.672 1.00 92.88 290 ALA A N 1
ATOM 2293 C CA . ALA A 1 290 ? -12.769 -7.712 -9.937 1.00 92.88 290 ALA A CA 1
ATOM 2294 C C . ALA A 1 290 ? -11.738 -7.940 -11.064 1.00 92.88 290 ALA A C 1
ATOM 2296 O O . ALA A 1 290 ? -11.822 -8.931 -11.792 1.00 92.88 290 ALA A O 1
ATOM 2297 N N . TYR A 1 291 ? -10.699 -7.099 -11.163 1.00 93.31 291 TYR A N 1
ATOM 2298 C CA . TYR A 1 291 ? -9.614 -7.277 -12.141 1.00 93.31 291 TYR A CA 1
ATOM 2299 C C . TYR A 1 291 ? -8.701 -8.479 -11.886 1.00 93.31 291 TYR A C 1
ATOM 2301 O O . TYR A 1 291 ? -7.944 -8.869 -12.785 1.00 93.31 291 TYR A O 1
ATOM 2309 N N . LEU A 1 292 ? -8.749 -9.042 -10.680 1.00 90.69 292 LEU A N 1
ATOM 2310 C CA . LEU A 1 292 ? -8.038 -10.254 -10.278 1.00 90.69 292 LEU A CA 1
ATOM 2311 C C . LEU A 1 292 ? -8.910 -11.513 -10.398 1.00 90.69 292 LEU A C 1
ATOM 2313 O O . L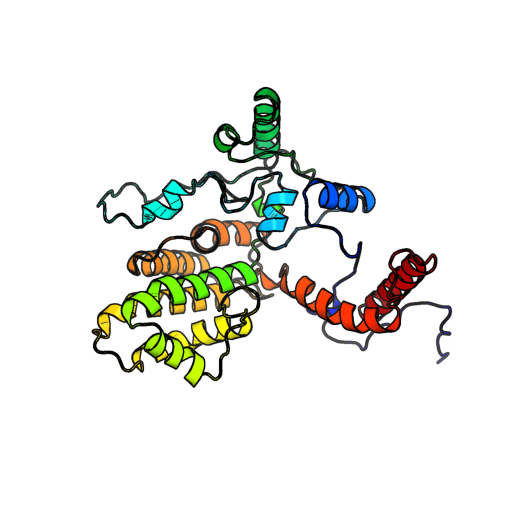EU A 1 292 ? -8.503 -12.587 -9.958 1.00 90.69 292 LEU A O 1
ATOM 2317 N N . GLY A 1 293 ? -10.107 -11.403 -10.988 1.00 91.12 293 GLY A N 1
ATOM 2318 C CA . GLY A 1 293 ? -11.019 -12.533 -11.154 1.00 91.12 293 GLY A CA 1
ATOM 2319 C C . GLY A 1 293 ? -11.521 -13.078 -9.818 1.00 91.12 293 GL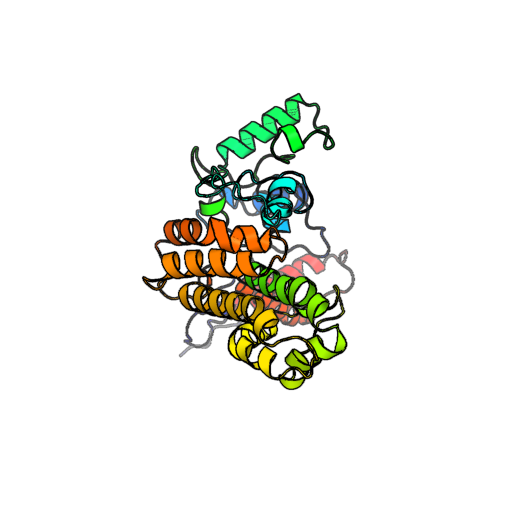Y A C 1
ATOM 2320 O O . GLY A 1 293 ? -11.588 -14.292 -9.646 1.00 91.12 293 GLY A O 1
ATOM 2321 N N . ASN A 1 294 ? -11.813 -12.184 -8.865 1.00 90.62 294 ASN A N 1
ATOM 2322 C CA . ASN A 1 294 ? -12.277 -12.498 -7.508 1.00 90.62 294 ASN A CA 1
ATOM 2323 C C . ASN A 1 294 ? -11.296 -13.322 -6.661 1.00 90.62 294 ASN A C 1
ATOM 2325 O O . ASN A 1 294 ? -11.666 -13.886 -5.633 1.00 90.62 294 ASN A O 1
ATOM 2329 N N . CYS A 1 295 ? -10.023 -13.353 -7.046 1.00 88.56 295 CYS A N 1
ATOM 2330 C CA . CYS A 1 295 ? -8.974 -13.918 -6.212 1.00 88.56 295 CYS A CA 1
ATOM 2331 C C . CYS A 1 295 ? -8.521 -12.904 -5.156 1.00 88.56 295 CYS A C 1
ATOM 2333 O O . CYS A 1 295 ? -8.459 -11.702 -5.420 1.00 88.56 295 CYS A O 1
ATOM 2335 N N . GLY A 1 296 ? -8.174 -13.390 -3.966 1.00 87.25 296 GLY A N 1
ATOM 2336 C CA . GLY A 1 296 ? -7.626 -12.546 -2.915 1.00 87.25 296 GLY A CA 1
ATOM 2337 C C . GLY A 1 296 ? -6.244 -11.981 -3.265 1.00 87.25 296 GLY A C 1
ATOM 2338 O O . GLY A 1 296 ? -5.485 -12.542 -4.062 1.00 87.25 296 GLY A O 1
ATOM 2339 N N . LEU A 1 297 ? -5.910 -10.857 -2.631 1.00 89.81 297 LEU A N 1
ATOM 2340 C CA . LEU A 1 297 ? -4.677 -10.097 -2.834 1.00 89.81 297 LEU A CA 1
ATOM 2341 C C . LEU A 1 297 ? -3.415 -10.867 -2.427 1.00 89.81 297 LEU A C 1
ATOM 2343 O O . LEU A 1 297 ? -2.339 -10.587 -2.952 1.00 89.81 297 LEU A O 1
ATOM 2347 N N . GLY A 1 298 ? -3.540 -11.903 -1.591 1.00 86.25 298 GLY A N 1
ATOM 2348 C CA . GLY A 1 298 ? -2.409 -12.701 -1.121 1.00 86.25 298 GLY A CA 1
ATOM 2349 C C . GLY A 1 298 ? -1.647 -13.421 -2.243 1.00 86.25 298 GLY A C 1
ATOM 2350 O O . GLY A 1 298 ? -0.475 -13.757 -2.071 1.00 86.25 298 GLY A O 1
ATOM 2351 N N . LEU A 1 299 ? -2.276 -13.646 -3.407 1.00 83.19 299 LEU A N 1
ATOM 2352 C CA . LEU A 1 299 ? -1.594 -14.175 -4.599 1.00 83.19 299 LEU A CA 1
ATOM 2353 C C . LEU A 1 299 ? -0.604 -13.173 -5.216 1.00 83.19 299 LEU A C 1
ATOM 2355 O O . LEU A 1 299 ? 0.377 -13.589 -5.832 1.00 83.19 299 LEU A O 1
ATOM 2359 N N . TRP A 1 300 ? -0.843 -11.875 -5.025 1.00 86.44 300 TRP A N 1
ATOM 2360 C CA . TRP A 1 300 ? -0.018 -10.763 -5.503 1.00 86.44 300 TRP A CA 1
ATOM 2361 C C . TRP A 1 300 ? 0.470 -9.921 -4.325 1.00 86.44 300 TRP A C 1
ATOM 2363 O O . TRP A 1 300 ? 0.411 -8.698 -4.358 1.00 86.44 300 TRP A O 1
ATOM 2373 N N . SER A 1 301 ? 0.933 -10.581 -3.266 1.00 84.56 301 SER A N 1
ATOM 2374 C CA . SER A 1 301 ? 1.370 -9.908 -2.046 1.00 84.56 301 SER A CA 1
ATOM 2375 C C . SER A 1 301 ? 2.800 -9.383 -2.166 1.00 84.56 301 SER A C 1
ATOM 2377 O O . SER A 1 301 ? 3.734 -10.141 -2.454 1.00 84.56 301 SER A O 1
ATOM 2379 N N . GLU A 1 302 ? 3.020 -8.108 -1.836 1.00 86.31 302 GLU A N 1
ATOM 2380 C CA . GLU A 1 302 ? 4.366 -7.538 -1.719 1.00 86.31 302 GLU A CA 1
ATOM 2381 C C . GLU A 1 302 ? 5.180 -8.170 -0.572 1.00 86.31 302 GLU A C 1
ATOM 2383 O O . GLU A 1 302 ? 6.410 -8.075 -0.540 1.00 86.31 302 GLU A O 1
ATOM 2388 N N . GLN A 1 303 ? 4.518 -8.890 0.344 1.00 81.31 303 GLN A N 1
ATOM 2389 C CA . GLN A 1 303 ? 5.164 -9.617 1.440 1.00 81.31 303 GLN A CA 1
ATOM 2390 C C . GLN A 1 303 ? 6.132 -10.698 0.960 1.00 81.31 303 GLN A C 1
ATOM 2392 O O . GLN A 1 303 ? 7.114 -11.000 1.650 1.00 81.31 303 GLN A O 1
ATOM 2397 N N . ALA A 1 304 ? 5.867 -11.292 -0.209 1.00 80.38 304 ALA A N 1
ATOM 2398 C CA . ALA A 1 304 ? 6.766 -12.266 -0.815 1.00 80.38 304 ALA A CA 1
ATOM 2399 C C . ALA A 1 304 ? 8.110 -11.610 -1.170 1.00 80.38 304 ALA A C 1
ATOM 2401 O O . ALA A 1 304 ? 9.162 -12.180 -0.878 1.00 80.38 304 ALA A O 1
ATOM 2402 N N . GLY A 1 305 ? 8.076 -10.381 -1.697 1.00 79.94 305 GLY A N 1
ATOM 2403 C CA . GLY A 1 305 ? 9.263 -9.574 -1.977 1.00 79.94 305 GLY A CA 1
ATOM 2404 C C . GLY A 1 305 ? 10.020 -9.179 -0.708 1.00 79.94 305 GLY A C 1
ATOM 2405 O O . GLY A 1 305 ? 11.230 -9.387 -0.630 1.00 79.94 305 GLY A O 1
ATOM 2406 N N . GLU A 1 306 ? 9.325 -8.693 0.328 1.00 81.12 306 GLU A N 1
ATOM 2407 C CA . GLU A 1 306 ? 9.957 -8.346 1.616 1.00 81.12 306 GLU A CA 1
ATOM 2408 C C . GLU A 1 306 ? 10.635 -9.555 2.278 1.00 81.12 306 GLU A C 1
ATOM 2410 O O . GLU A 1 306 ? 11.758 -9.473 2.790 1.00 81.12 306 GLU A O 1
ATOM 2415 N N . SER A 1 307 ? 9.956 -10.703 2.256 1.00 82.25 307 SER A N 1
ATOM 2416 C CA . SER A 1 307 ? 10.485 -11.946 2.812 1.00 82.25 307 SER A CA 1
ATOM 2417 C C . SER A 1 307 ? 11.665 -12.460 1.989 1.00 82.25 307 SER A C 1
ATOM 2419 O O . SER A 1 307 ? 12.678 -12.843 2.578 1.00 82.25 307 SER A O 1
ATOM 2421 N N . GLY A 1 308 ? 11.567 -12.381 0.657 1.00 83.31 308 GLY A N 1
ATOM 2422 C CA . GLY A 1 308 ? 12.641 -12.713 -0.274 1.00 83.31 308 GLY A CA 1
ATOM 2423 C C . GLY A 1 308 ? 13.879 -11.849 -0.064 1.00 83.31 308 GLY A C 1
ATOM 2424 O O . GLY A 1 308 ? 14.976 -12.386 0.014 1.00 83.31 308 GLY A O 1
ATOM 2425 N N . HIS A 1 309 ? 13.729 -10.539 0.151 1.00 84.75 309 HIS A N 1
ATOM 2426 C CA . HIS A 1 309 ? 14.856 -9.656 0.455 1.00 84.75 309 HIS A CA 1
ATOM 2427 C C . HIS A 1 309 ? 15.557 -10.065 1.761 1.00 84.75 309 HIS A C 1
ATOM 2429 O O . HIS A 1 309 ? 16.775 -10.248 1.789 1.00 84.75 309 HIS A O 1
ATOM 2435 N N . ARG A 1 310 ? 14.800 -10.285 2.844 1.00 85.88 310 ARG A N 1
ATOM 2436 C CA . ARG A 1 310 ? 15.367 -10.725 4.131 1.00 85.88 310 ARG A CA 1
ATOM 2437 C C . ARG A 1 310 ? 16.095 -12.066 4.019 1.00 85.88 310 ARG A C 1
ATOM 2439 O O . ARG A 1 310 ? 17.114 -12.267 4.678 1.00 85.88 310 ARG A O 1
ATOM 2446 N N . GLU A 1 311 ? 15.559 -12.998 3.241 1.00 86.81 311 GLU A N 1
ATOM 2447 C CA . GLU A 1 311 ? 16.178 -14.305 3.037 1.00 86.81 311 GLU A CA 1
ATOM 2448 C C . GLU A 1 311 ? 17.408 -14.219 2.129 1.00 86.81 311 GLU A C 1
ATOM 2450 O O . GLU A 1 311 ? 18.455 -14.786 2.453 1.00 86.81 311 GLU A O 1
ATOM 2455 N N . PHE A 1 312 ? 17.333 -13.418 1.067 1.00 89.69 312 PHE A N 1
ATOM 2456 C CA . PHE A 1 312 ? 18.459 -13.144 0.187 1.00 89.69 312 PHE A CA 1
ATOM 2457 C C . PHE A 1 312 ? 19.629 -12.531 0.952 1.00 89.69 312 PHE A C 1
ATOM 2459 O O . PHE A 1 312 ? 20.755 -12.967 0.749 1.00 89.69 312 PHE A O 1
ATOM 2466 N N . LEU A 1 313 ? 19.395 -11.609 1.896 1.00 90.00 313 LEU A N 1
ATOM 2467 C CA . LEU A 1 313 ? 20.465 -11.036 2.724 1.00 90.00 313 LEU A CA 1
ATOM 2468 C C . LEU A 1 313 ? 21.272 -12.108 3.475 1.00 90.00 313 LEU A C 1
ATOM 2470 O O . LEU A 1 313 ? 22.493 -11.995 3.569 1.00 90.00 313 LEU A O 1
ATOM 2474 N N . LYS A 1 314 ? 20.627 -13.180 3.955 1.00 90.56 314 LYS A N 1
ATOM 2475 C CA . LYS A 1 314 ? 21.326 -14.305 4.605 1.00 90.56 314 LYS A CA 1
ATOM 2476 C C . LYS A 1 314 ? 22.226 -15.050 3.624 1.00 90.56 314 LYS A C 1
ATOM 2478 O O . LYS A 1 314 ? 23.334 -15.445 3.979 1.00 90.56 314 LYS A O 1
ATOM 2483 N N . THR A 1 315 ? 21.761 -15.226 2.388 1.00 90.62 315 THR A N 1
ATOM 2484 C CA . THR A 1 315 ? 22.573 -15.815 1.320 1.00 90.62 315 THR A CA 1
ATOM 2485 C C . THR A 1 315 ? 23.712 -14.887 0.928 1.00 90.62 315 THR A C 1
ATOM 2487 O O . THR A 1 315 ? 24.856 -15.334 0.887 1.00 90.62 315 THR A O 1
ATOM 2490 N N . TRP A 1 316 ? 23.426 -13.601 0.735 1.00 92.31 316 TRP A N 1
ATOM 2491 C CA . TRP A 1 316 ? 24.382 -12.587 0.315 1.00 92.31 316 TRP A CA 1
ATOM 2492 C C . TRP A 1 316 ? 25.563 -12.459 1.274 1.00 92.31 316 TRP A C 1
ATOM 2494 O O . TRP A 1 316 ? 26.692 -12.358 0.809 1.00 92.31 316 TRP A O 1
ATOM 2504 N N . ILE A 1 317 ? 25.350 -12.571 2.591 1.00 92.69 317 ILE A N 1
ATOM 2505 C CA . ILE A 1 317 ? 26.429 -12.532 3.599 1.00 92.69 317 ILE A CA 1
ATOM 2506 C C . ILE A 1 317 ? 27.565 -13.525 3.294 1.00 92.69 317 ILE A C 1
ATOM 2508 O O . ILE A 1 317 ? 28.718 -13.223 3.584 1.00 92.69 317 ILE A O 1
ATOM 2512 N N . ARG A 1 318 ? 27.277 -14.673 2.664 1.00 92.62 318 ARG A N 1
ATOM 2513 C CA . ARG A 1 318 ? 28.291 -15.686 2.310 1.00 92.62 318 ARG A CA 1
ATOM 2514 C C . ARG A 1 318 ? 29.185 -15.285 1.131 1.00 92.62 318 ARG A C 1
ATOM 2516 O O . ARG A 1 318 ? 30.272 -15.831 0.988 1.00 92.62 318 ARG A O 1
ATOM 2523 N N . TYR A 1 319 ? 28.726 -14.357 0.293 1.00 92.62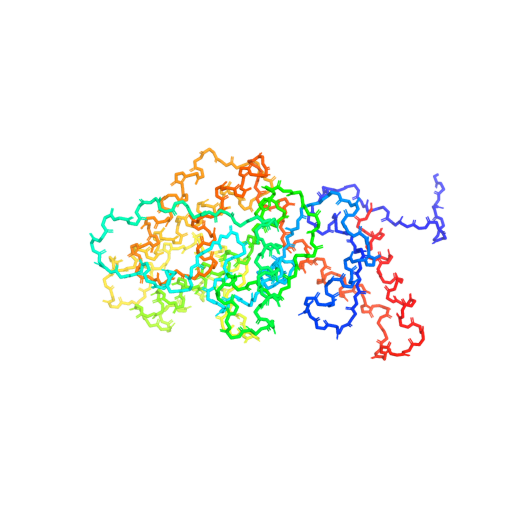 319 TYR A N 1
ATOM 2524 C CA . TYR A 1 319 ? 29.411 -13.911 -0.928 1.00 92.62 319 TYR A CA 1
ATOM 2525 C C . TYR A 1 319 ? 29.861 -12.445 -0.858 1.00 92.62 319 TYR A C 1
ATOM 2527 O O . TYR A 1 319 ? 30.640 -11.995 -1.703 1.00 92.62 319 TYR A O 1
ATOM 2535 N N . LYS A 1 320 ? 29.355 -11.697 0.128 1.00 89.75 320 LYS A N 1
ATOM 2536 C CA . LYS A 1 320 ? 29.507 -10.251 0.247 1.00 89.75 320 LYS A CA 1
ATOM 2537 C C . LYS A 1 320 ? 30.978 -9.852 0.321 1.00 89.75 320 LYS A C 1
ATOM 2539 O O . LYS A 1 320 ? 31.718 -10.300 1.192 1.00 89.75 320 LYS A O 1
ATOM 2544 N N . LEU A 1 321 ? 31.359 -8.930 -0.558 1.00 88.25 321 LEU A N 1
ATOM 2545 C CA . LEU A 1 321 ? 32.593 -8.159 -0.448 1.00 88.25 321 LEU A CA 1
ATOM 2546 C C . LEU A 1 321 ? 32.250 -6.776 0.112 1.00 88.25 321 LEU A C 1
ATOM 2548 O O . LEU A 1 321 ? 31.214 -6.203 -0.229 1.00 88.25 321 LEU A O 1
ATOM 2552 N N . ASN A 1 322 ? 33.104 -6.245 0.986 1.00 86.31 322 ASN A N 1
ATOM 2553 C CA . ASN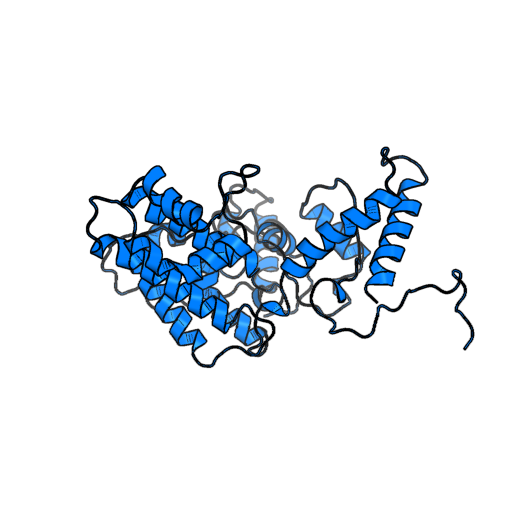 A 1 322 ? 32.867 -4.939 1.613 1.00 86.31 322 ASN A CA 1
ATOM 2554 C C . ASN A 1 322 ? 33.059 -3.771 0.636 1.00 86.31 322 ASN A C 1
ATOM 2556 O O . ASN A 1 322 ? 32.435 -2.730 0.809 1.00 86.31 322 ASN A O 1
ATOM 2560 N N . ASN A 1 323 ? 33.907 -3.941 -0.382 1.00 87.44 323 ASN A N 1
ATOM 2561 C CA . ASN A 1 323 ? 34.143 -2.938 -1.412 1.00 87.44 323 ASN A CA 1
ATOM 2562 C C . ASN A 1 323 ? 33.311 -3.257 -2.663 1.00 87.44 323 ASN A C 1
ATOM 2564 O O . ASN A 1 323 ? 33.553 -4.271 -3.317 1.00 87.44 323 ASN A O 1
ATOM 2568 N N . VAL A 1 324 ? 32.362 -2.380 -3.005 1.00 85.06 324 VAL A N 1
ATOM 2569 C CA . VAL A 1 324 ? 31.513 -2.506 -4.207 1.00 85.06 324 VAL A CA 1
ATOM 2570 C C . VAL A 1 324 ? 32.284 -2.351 -5.519 1.00 85.06 324 VAL A C 1
ATOM 2572 O O . VAL A 1 324 ? 31.827 -2.828 -6.551 1.00 85.06 324 VAL A O 1
ATOM 2575 N N . TYR A 1 325 ? 33.466 -1.731 -5.473 1.00 87.88 325 TYR A N 1
ATOM 2576 C CA . TYR A 1 325 ? 34.344 -1.539 -6.629 1.00 87.88 325 TYR A CA 1
ATOM 2577 C C . TYR A 1 325 ? 35.359 -2.676 -6.815 1.00 87.88 325 TYR A C 1
ATOM 2579 O O . TYR A 1 325 ? 36.185 -2.607 -7.721 1.00 87.88 325 TYR A O 1
ATOM 2587 N N . ASP A 1 326 ? 35.337 -3.708 -5.963 1.00 91.12 326 ASP A N 1
ATOM 2588 C CA . ASP A 1 326 ? 36.146 -4.910 -6.184 1.00 91.12 326 ASP A CA 1
ATOM 2589 C C . ASP A 1 326 ? 35.687 -5.591 -7.482 1.00 91.12 326 ASP A C 1
ATOM 2591 O O . ASP A 1 326 ? 34.497 -5.840 -7.676 1.00 91.12 326 ASP A O 1
ATOM 2595 N N . GLU A 1 327 ? 36.625 -5.923 -8.365 1.00 93.25 327 GLU A N 1
ATOM 2596 C CA . GLU A 1 327 ? 36.356 -6.560 -9.662 1.00 93.25 327 GLU A CA 1
ATOM 2597 C C . GLU A 1 327 ? 35.542 -7.864 -9.543 1.00 93.25 327 GLU A C 1
ATOM 2599 O O . GLU A 1 327 ? 34.783 -8.233 -10.441 1.00 93.25 327 GLU A O 1
ATOM 2604 N N . ARG A 1 328 ? 35.633 -8.549 -8.396 1.00 93.00 328 ARG A N 1
ATOM 2605 C CA . ARG A 1 328 ? 34.895 -9.786 -8.122 1.00 93.00 328 ARG A CA 1
ATOM 2606 C C . ARG A 1 328 ? 33.482 -9.526 -7.620 1.00 93.00 328 ARG A C 1
ATOM 2608 O O . ARG A 1 328 ? 32.697 -10.476 -7.597 1.00 93.00 328 ARG A O 1
ATOM 2615 N N . TYR A 1 329 ? 33.133 -8.298 -7.233 1.00 91.31 329 TYR A N 1
ATOM 2616 C CA . TYR A 1 329 ? 31.849 -7.975 -6.608 1.00 91.31 329 TYR A CA 1
ATOM 2617 C C . TYR A 1 329 ? 30.674 -8.435 -7.468 1.00 91.31 329 TYR A C 1
ATOM 2619 O O . TYR A 1 329 ? 29.820 -9.181 -6.989 1.00 91.31 329 TYR A O 1
ATOM 2627 N N . GLY A 1 330 ? 30.671 -8.075 -8.756 1.00 90.44 330 GLY A N 1
ATOM 2628 C CA . GLY A 1 330 ? 29.620 -8.486 -9.691 1.00 90.44 330 GLY A CA 1
ATOM 2629 C C . GLY A 1 330 ? 29.517 -10.008 -9.823 1.00 90.44 330 GLY A C 1
ATOM 2630 O O . GLY A 1 330 ? 28.425 -10.568 -9.751 1.00 90.44 330 GLY A O 1
ATOM 2631 N N . SER A 1 331 ? 30.659 -10.697 -9.923 1.00 92.94 331 SER A N 1
ATOM 2632 C CA . SER A 1 331 ? 30.695 -12.163 -10.014 1.00 92.94 331 SER A CA 1
ATOM 2633 C C . SER A 1 331 ? 30.182 -12.846 -8.738 1.00 92.94 331 SER A C 1
ATOM 2635 O O . SER A 1 331 ? 29.468 -13.846 -8.810 1.00 92.94 331 SER A O 1
ATOM 2637 N N . ASN A 1 332 ? 30.480 -12.283 -7.564 1.00 93.81 332 ASN A N 1
ATOM 2638 C CA . ASN A 1 332 ? 30.003 -12.784 -6.280 1.00 93.81 332 ASN A CA 1
ATOM 2639 C C . ASN A 1 332 ? 28.508 -12.519 -6.088 1.00 93.81 332 ASN A C 1
ATOM 2641 O O . ASN A 1 332 ? 27.799 -13.400 -5.605 1.00 93.81 332 ASN A O 1
ATOM 2645 N N . LEU A 1 333 ? 28.020 -11.342 -6.491 1.00 92.94 333 LEU A N 1
ATOM 2646 C CA . LEU A 1 333 ? 26.595 -11.015 -6.460 1.00 92.94 333 LEU A CA 1
ATOM 2647 C C . LEU A 1 333 ? 25.803 -11.967 -7.357 1.00 92.94 333 LEU A C 1
ATOM 2649 O O . LEU A 1 333 ? 24.812 -12.541 -6.911 1.00 92.94 333 LEU A O 1
ATOM 2653 N N . LEU A 1 334 ? 26.292 -12.223 -8.573 1.00 92.12 334 LEU A N 1
ATOM 2654 C CA . LEU A 1 334 ? 25.686 -13.196 -9.478 1.00 92.12 334 LEU A CA 1
ATOM 2655 C C . LEU A 1 334 ? 25.660 -14.605 -8.866 1.00 92.12 334 LEU A C 1
ATOM 2657 O O . LEU A 1 334 ? 24.624 -15.263 -8.894 1.00 92.12 334 LEU A O 1
ATOM 2661 N N . ARG A 1 335 ? 26.761 -15.062 -8.253 1.00 92.88 335 ARG A N 1
ATOM 2662 C CA . ARG A 1 335 ? 26.799 -16.362 -7.556 1.00 92.88 335 ARG A CA 1
ATOM 2663 C C . ARG A 1 335 ? 25.790 -16.437 -6.413 1.00 92.88 335 ARG A C 1
ATOM 2665 O O . ARG A 1 335 ? 25.122 -17.457 -6.278 1.00 92.88 335 ARG A O 1
ATOM 2672 N N . ALA A 1 336 ? 25.642 -15.370 -5.630 1.00 93.38 336 ALA A N 1
ATOM 2673 C CA . ALA A 1 336 ? 24.657 -15.310 -4.555 1.00 93.38 336 ALA A CA 1
ATOM 2674 C C . ALA A 1 336 ? 23.220 -15.389 -5.084 1.00 93.38 336 ALA A C 1
ATOM 2676 O O . ALA A 1 336 ? 22.395 -16.097 -4.509 1.00 93.38 336 ALA A O 1
ATOM 2677 N N . VAL A 1 337 ? 22.925 -14.693 -6.186 1.00 91.69 337 VAL A N 1
ATOM 2678 C CA . VAL A 1 337 ? 21.620 -14.749 -6.861 1.00 91.69 337 VAL A CA 1
ATOM 2679 C C . VAL A 1 337 ? 21.340 -16.144 -7.411 1.00 91.69 337 VAL A C 1
ATOM 2681 O O . VAL A 1 337 ? 20.229 -16.643 -7.234 1.00 91.69 337 VAL A O 1
ATOM 2684 N N . ILE A 1 338 ? 22.330 -16.794 -8.032 1.00 90.81 338 ILE A N 1
ATOM 2685 C CA . ILE A 1 338 ? 22.200 -18.163 -8.547 1.00 90.81 338 ILE A CA 1
ATOM 2686 C C . ILE A 1 338 ? 21.959 -19.146 -7.401 1.00 90.81 338 ILE A C 1
ATOM 2688 O O . ILE A 1 338 ? 21.041 -19.952 -7.500 1.00 90.81 338 ILE A O 1
ATOM 2692 N N . ASP A 1 339 ? 22.737 -19.076 -6.318 1.00 89.88 339 ASP A N 1
ATOM 2693 C CA . ASP A 1 339 ? 22.580 -19.944 -5.142 1.00 89.88 339 ASP A CA 1
ATOM 2694 C C . ASP A 1 339 ? 21.202 -19.762 -4.497 1.00 89.88 339 ASP A C 1
ATOM 2696 O O . ASP A 1 339 ? 20.481 -20.736 -4.288 1.00 89.88 339 ASP A O 1
ATOM 2700 N N . PHE A 1 340 ? 20.790 -18.508 -4.279 1.00 88.81 340 PHE A N 1
ATOM 2701 C CA . PHE A 1 340 ? 19.461 -18.192 -3.764 1.00 88.81 340 PHE A CA 1
ATOM 2702 C C . PHE A 1 340 ? 18.364 -18.732 -4.684 1.00 88.81 340 PHE A C 1
ATOM 2704 O O . PHE A 1 340 ? 17.517 -19.498 -4.246 1.00 88.81 340 PHE A O 1
ATOM 2711 N N . SER A 1 341 ? 18.375 -18.389 -5.970 1.00 86.44 341 SER A N 1
ATOM 2712 C CA . SER A 1 341 ? 17.308 -18.802 -6.893 1.00 86.44 341 SER A CA 1
ATOM 2713 C C . SER A 1 341 ? 17.270 -20.323 -7.070 1.00 86.44 341 SER A C 1
ATOM 2715 O O . SER A 1 341 ? 16.197 -20.908 -7.144 1.00 86.44 341 SER A O 1
ATOM 2717 N N . SER A 1 342 ? 18.434 -20.981 -7.046 1.00 83.25 342 SER A N 1
ATOM 2718 C CA . SER A 1 342 ? 18.561 -22.440 -7.145 1.00 83.25 342 SER A CA 1
ATOM 2719 C C . SER A 1 342 ? 17.995 -23.195 -5.950 1.00 83.25 342 SER A C 1
ATOM 2721 O O . SER A 1 342 ? 17.774 -24.390 -6.085 1.00 83.25 342 SER A O 1
ATOM 2723 N N . SER A 1 343 ? 17.832 -22.559 -4.786 1.00 78.50 343 SER A N 1
ATOM 2724 C CA . SER A 1 343 ? 17.200 -23.185 -3.619 1.00 78.50 343 SER A CA 1
ATOM 2725 C C . SER A 1 343 ? 15.687 -22.954 -3.551 1.00 78.50 343 SER A C 1
ATOM 2727 O O . SER A 1 343 ? 15.034 -23.497 -2.660 1.00 78.50 343 SER A O 1
ATOM 2729 N N . HIS A 1 344 ? 15.154 -22.112 -4.441 1.00 71.75 344 HIS A N 1
ATOM 2730 C CA . HIS A 1 344 ? 13.738 -21.737 -4.527 1.00 71.75 344 HIS A CA 1
ATOM 2731 C C . HIS A 1 344 ? 13.069 -22.229 -5.826 1.00 71.75 344 HIS A C 1
ATOM 2733 O O . HIS A 1 344 ? 11.879 -21.992 -6.023 1.00 71.75 344 HIS A O 1
ATOM 2739 N N . LEU A 1 345 ? 13.830 -22.923 -6.679 1.00 64.12 345 LEU A N 1
ATOM 2740 C CA . LEU A 1 345 ? 13.387 -23.745 -7.809 1.00 64.12 345 LEU A CA 1
ATOM 2741 C C . LEU A 1 345 ? 13.483 -25.223 -7.412 1.00 64.12 345 LEU A C 1
ATOM 2743 O O . LEU A 1 345 ? 12.629 -26.010 -7.872 1.00 64.12 345 LEU A O 1
#

Organism: NCBI:txid2755281

Sequence (345 aa):
MKRCKYSEGGRAGKQGKLSGVQRVLILCIVPDIKESYDNLKLLFDLIQINKISFRFVADLKVTLLVNGFQTASSTYPCPYCYVSMKDLRSQNSTSNDKSSNNMKQFLSTYEDATRHYKNFCSLEKNKKIAKECFSTVNNPIFEEGAGTTVLQKCVIPELHILQGFVNHLFWNGLVPLVGREVALSWPQRLGLVTNSYQGEIFKGNACRRLLKEADRILDLDTDRAKLELVPIISALKAMNKVVEDCFSTNQVKSELIQDIVSLRKVFRATGVSETLKIHIALNHLEECIAYLGNCGLGLWSEQAGESGHREFLKTWIRYKLNNVYDERYGSNLLRAVIDFSSSHL

pLDDT: mean 86.23, std 17.26, range [25.48, 98.56]

Radius of gyration: 22.64 Å; chains: 1; bounding box: 62×67×57 Å

Foldseek 3Di:
DDDDDPVPAFDDADPDPCAFLLQDADLDDDPPDDPALVVVLVGCVVSVVLVDDDAAEDPLQNLCSLQQFDDCPDQQNALFFLDGPCNLQCLLPPPPPPPPPDPLTDTADLVLLQVLCVVCVVVVLPQVVSVVSSRGRDRHSHDDDPPHGSLLRYPDQVQNLLQVQQFQCLPQQVCVQFNDVLSVVQLVVVVFAADPPVHGGGGRVSSLVCLVCLVCNCVGPGPDDSVLSVLSSQLSPLVNVLCVQAQDQAFGDPCNVVSLVSNVVSPSVRSGGRRSSNCCSNNPPVVSCVSVVRGHCNVVHCSSVVVNVVVLVVLLVVQDDPDCPPPCNVVSNVVSSSVSVSNSD